Protein AF-R6XG27-F1 (afdb_monomer_lite)

Radius of gyration: 22.88 Å; chains: 1; bounding box: 94×42×41 Å

Sequence (202 aa):
MKTNLKKIFALSLISFALCGCNEGANAAILKVGFDKCIGTSSPTPQVGLAFTSKSKQSLNAAFDVYVGTRKGFSEDWENDLWGCNPGYGKFAINREIKTEAGETFKNDYMIIDDFPNEEKYLLTYETIEGTVDGVIPHYSGYIEDTFDFSSIDLAKGKIGYHIVFYDDINQKLFDENVYLYGIYWGGTMNFEKVNEEVVLSI

Foldseek 3Di:
DDDDPPPDPPDPPPDPPPVPPPPPDCQDKDKFFQDKDADDPDDAFQKEKIKIFGQKDFLFGKIKIFIAGEPCVVVCQVVCVPVLNPVDFFKWKWKFWFAAVRHTPDIDTGTDHPPPPCVQWPWDWDDDPPGPGITGIDTNDIDMDIDRNVVDPHQKTKIFMFIAGAHPPVGGGDPDCSDDHRGYGNDIWIWGDDPRMIGTHD

Secondary structure (DSSP, 8-state):
------SSSSSSSSSSS-------TT--EEEES-PPB-STTSPPPSEEEEEEEESEEESEEEEEEEEEE-TTHHHHHHTTTTS---SS-EEEEEEEEE-TT--EEEEEEEE-TTTT-TTTSBEEEEE-TT-SS-EEEEE-EEEEEEEEGGGSS-SEEEEEEEEEEEETTTTEE-SS----SSEE---EEEEEEETTEEEEE-

pLDDT: mean 82.66, std 18.36, range [32.56, 98.44]

Structure (mmCIF, N/CA/C/O backbone):
data_AF-R6XG27-F1
#
_entry.id   AF-R6XG27-F1
#
loop_
_atom_site.group_PDB
_atom_site.id
_atom_site.type_symbol
_atom_site.label_atom_id
_atom_site.label_alt_id
_atom_site.label_comp_id
_atom_site.label_asym_id
_atom_site.label_entity_id
_atom_site.label_seq_id
_atom_site.pdbx_PDB_ins_code
_atom_site.Cartn_x
_atom_site.Cartn_y
_atom_site.Cartn_z
_atom_site.occupancy
_atom_site.B_iso_or_equiv
_atom_site.auth_seq_id
_atom_site.auth_comp_id
_atom_site.auth_asym_id
_atom_site.auth_atom_id
_atom_site.pdbx_PDB_model_num
ATOM 1 N N . MET A 1 1 ? -70.218 23.605 -4.936 1.00 39.50 1 MET A N 1
ATOM 2 C CA . MET A 1 1 ? -69.354 22.443 -4.642 1.00 39.50 1 MET A CA 1
ATOM 3 C C . MET A 1 1 ? -68.097 22.935 -3.957 1.00 39.50 1 MET A C 1
ATOM 5 O O . MET A 1 1 ? -67.327 23.669 -4.557 1.00 39.50 1 MET A O 1
ATOM 9 N N . LYS A 1 2 ? -67.974 22.616 -2.667 1.00 38.16 2 LYS A N 1
ATOM 10 C CA . LYS A 1 2 ? -66.796 22.843 -1.831 1.00 38.16 2 LYS A CA 1
ATOM 11 C C . LYS A 1 2 ? -65.993 21.547 -1.850 1.00 38.16 2 LYS A C 1
ATOM 13 O O . LYS A 1 2 ? -66.537 20.520 -1.456 1.00 38.16 2 LYS A O 1
ATOM 18 N N . THR A 1 3 ? -64.731 21.597 -2.247 1.00 43.81 3 THR A N 1
ATOM 19 C CA . THR A 1 3 ? -63.787 20.499 -2.020 1.00 43.81 3 THR A CA 1
ATOM 20 C C . THR A 1 3 ? -62.526 21.058 -1.382 1.00 43.81 3 THR A C 1
ATOM 22 O O . THR A 1 3 ? -61.947 22.045 -1.824 1.00 43.81 3 THR A O 1
ATOM 25 N N . ASN A 1 4 ? -62.216 20.461 -0.238 1.00 40.84 4 ASN A N 1
ATOM 26 C CA . ASN A 1 4 ? -61.289 20.896 0.791 1.00 40.84 4 ASN A CA 1
ATOM 27 C C . ASN A 1 4 ? -59.848 21.062 0.289 1.00 40.84 4 ASN A C 1
ATOM 29 O O . ASN A 1 4 ? -59.137 20.080 0.114 1.00 40.84 4 ASN A O 1
ATOM 33 N N . LEU A 1 5 ? -59.385 22.310 0.190 1.00 40.09 5 LEU A N 1
ATOM 34 C CA . LEU A 1 5 ? -57.967 22.662 0.062 1.00 40.09 5 LEU A CA 1
ATOM 35 C C . LEU A 1 5 ? -57.331 22.877 1.453 1.00 40.09 5 LEU A C 1
ATOM 37 O O . LEU A 1 5 ? -56.691 23.887 1.731 1.00 40.09 5 LEU A O 1
ATOM 41 N N . LYS A 1 6 ? -57.585 21.950 2.380 1.00 44.62 6 LYS A N 1
ATOM 42 C CA . LYS A 1 6 ? -56.931 21.882 3.693 1.00 44.62 6 LYS A CA 1
ATOM 43 C C . LYS A 1 6 ? -56.583 20.420 3.943 1.00 44.62 6 LYS A C 1
ATOM 45 O O . LYS A 1 6 ? -57.494 19.598 3.929 1.00 44.62 6 LYS A O 1
ATOM 50 N N . LYS A 1 7 ? -55.299 20.160 4.223 1.00 43.81 7 LYS A N 1
ATOM 51 C CA . LYS A 1 7 ? -54.638 18.867 4.526 1.00 43.81 7 LYS A CA 1
ATOM 52 C C . LYS A 1 7 ? -53.759 18.258 3.421 1.00 43.81 7 LYS A C 1
ATOM 54 O O . LYS A 1 7 ? -53.830 17.061 3.211 1.00 43.81 7 LYS A O 1
ATOM 59 N N . ILE A 1 8 ? -52.870 19.033 2.797 1.00 42.12 8 ILE A N 1
ATOM 60 C CA . ILE A 1 8 ? -51.557 18.516 2.345 1.00 42.12 8 ILE A CA 1
ATOM 61 C C . ILE A 1 8 ? -50.529 19.646 2.521 1.00 42.12 8 ILE A C 1
ATOM 63 O O . ILE A 1 8 ? -50.050 20.238 1.568 1.00 42.12 8 ILE A O 1
ATOM 67 N N . PHE A 1 9 ? -50.291 20.052 3.767 1.00 41.62 9 PHE A N 1
ATOM 68 C CA . PHE A 1 9 ? -49.260 21.036 4.127 1.00 41.62 9 PHE A CA 1
ATOM 69 C C . PHE A 1 9 ? -48.781 20.722 5.547 1.00 41.62 9 PHE A C 1
ATOM 71 O O . PHE A 1 9 ? -48.987 21.493 6.473 1.00 41.62 9 PHE A O 1
ATOM 78 N N . ALA A 1 10 ? -48.275 19.504 5.747 1.00 46.16 10 ALA A N 1
ATOM 79 C CA . ALA A 1 10 ? -47.616 19.079 6.983 1.00 46.16 10 ALA A CA 1
ATOM 80 C C . ALA A 1 10 ? -47.037 17.671 6.790 1.00 46.16 10 ALA A C 1
ATOM 82 O O . ALA A 1 10 ? -47.607 16.729 7.322 1.00 46.16 10 ALA A O 1
ATOM 83 N N . LEU A 1 11 ? -45.982 17.504 5.977 1.00 39.16 11 LEU A N 1
ATOM 84 C CA . LEU A 1 11 ? -45.112 16.306 6.036 1.00 39.16 11 LEU A CA 1
ATOM 85 C C . LEU A 1 11 ? -43.818 16.388 5.199 1.00 39.16 11 LEU A C 1
ATOM 87 O O . LEU A 1 11 ? -43.203 15.365 4.935 1.00 39.16 11 LEU A O 1
ATOM 91 N N . SER A 1 12 ? -43.352 17.578 4.811 1.00 41.59 12 SER A N 1
ATOM 92 C CA . SER A 1 12 ? -42.087 17.732 4.065 1.00 41.59 12 SER A CA 1
ATOM 93 C C . SER A 1 12 ? -41.038 18.578 4.796 1.00 41.59 12 SER A C 1
ATOM 95 O O . SER A 1 12 ? -40.190 19.193 4.160 1.00 41.59 12 SER A O 1
ATOM 97 N N . LEU A 1 13 ? -41.093 18.633 6.131 1.00 44.28 13 LEU A N 1
ATOM 98 C CA . LEU A 1 13 ? -40.195 19.463 6.952 1.00 44.28 13 LEU A CA 1
ATOM 99 C C . LEU A 1 13 ? -39.277 18.666 7.892 1.00 44.28 13 LEU A C 1
ATOM 101 O O . LEU A 1 13 ? -38.643 19.250 8.762 1.00 44.28 13 LEU A O 1
ATOM 105 N N . ILE A 1 14 ? -39.156 17.348 7.710 1.00 48.44 14 ILE A N 1
ATOM 106 C CA . ILE A 1 14 ? -38.240 16.512 8.503 1.00 48.44 14 ILE A CA 1
ATOM 107 C C . ILE A 1 14 ? -37.556 15.497 7.584 1.00 48.44 14 ILE A C 1
ATOM 109 O O . ILE A 1 14 ? -37.911 14.325 7.567 1.00 48.44 14 ILE A O 1
ATOM 113 N N . SER A 1 15 ? -36.605 15.942 6.763 1.00 46.69 15 SER A N 1
ATOM 114 C CA . SER A 1 15 ? -35.602 15.044 6.147 1.00 46.69 15 SER A CA 1
ATOM 115 C C . SER A 1 15 ? -34.261 15.727 5.834 1.00 46.69 15 SER A C 1
ATOM 117 O O . SER A 1 15 ? -33.380 15.091 5.277 1.00 46.69 15 SER A O 1
ATOM 119 N N . PHE A 1 16 ? -34.053 16.987 6.240 1.00 41.81 16 PHE A N 1
ATOM 120 C CA . PHE A 1 16 ? -32.758 17.679 6.101 1.00 41.81 16 PHE A CA 1
ATOM 121 C C . PHE A 1 16 ? -31.945 17.741 7.403 1.00 41.81 16 PHE A C 1
ATOM 123 O O . PHE A 1 16 ? -31.016 18.530 7.525 1.00 41.81 16 PHE A O 1
ATOM 130 N N . ALA A 1 17 ? -32.262 16.886 8.374 1.00 43.41 17 ALA A N 1
ATOM 131 C CA . ALA A 1 17 ? -31.511 16.763 9.618 1.00 43.41 17 ALA A CA 1
ATOM 132 C C . ALA A 1 17 ? -30.944 15.345 9.751 1.00 43.41 17 ALA A C 1
ATOM 134 O O . ALA A 1 17 ? -31.381 14.598 10.614 1.00 43.41 17 ALA A O 1
ATOM 135 N N . LEU A 1 18 ? -30.037 14.966 8.842 1.00 38.47 18 LEU A N 1
ATOM 136 C CA . LEU A 1 18 ? -29.059 13.876 9.024 1.00 38.47 18 LEU A CA 1
ATOM 137 C C . LEU A 1 18 ? -27.938 13.905 7.959 1.00 38.47 18 LEU A C 1
ATOM 139 O O . LEU A 1 18 ? -27.314 12.896 7.675 1.00 38.47 18 LEU A O 1
ATOM 143 N N . CYS A 1 19 ? -27.600 15.082 7.426 1.00 40.81 19 CYS A N 1
ATOM 144 C CA . CYS A 1 19 ? -26.196 15.382 7.126 1.00 40.81 19 CYS A CA 1
ATOM 145 C C . CYS A 1 19 ? -25.651 16.126 8.341 1.00 40.81 19 CYS A C 1
ATOM 147 O O . CYS A 1 19 ? -25.301 17.302 8.281 1.00 40.81 19 CYS A O 1
ATOM 149 N N . GLY A 1 20 ? -25.678 15.450 9.491 1.00 32.56 20 GLY A N 1
ATOM 150 C CA . GLY A 1 20 ? -24.812 15.832 10.585 1.00 32.56 20 GLY A CA 1
ATOM 151 C C . GLY A 1 20 ? -23.398 15.579 10.097 1.00 32.56 20 GLY A C 1
ATOM 152 O O . GLY A 1 20 ? -22.891 14.471 10.234 1.00 32.56 20 GLY A O 1
ATOM 153 N N . CYS A 1 21 ? -22.786 16.598 9.493 1.00 45.22 21 CYS A N 1
ATOM 154 C CA . CYS A 1 21 ? -21.353 16.783 9.577 1.00 45.22 21 CYS A CA 1
ATOM 155 C C . CYS A 1 21 ? -21.031 16.804 11.072 1.00 45.22 21 CYS A C 1
ATOM 157 O O . CYS A 1 21 ? -21.004 17.859 11.700 1.00 45.22 21 CYS A O 1
ATOM 159 N N . ASN A 1 22 ? -20.819 15.628 11.660 1.00 39.66 22 ASN A N 1
ATOM 160 C CA . ASN A 1 22 ? -19.857 15.543 12.731 1.00 39.66 22 ASN A CA 1
ATOM 161 C C . ASN A 1 22 ? -18.546 15.935 12.058 1.00 39.66 22 ASN A C 1
ATOM 163 O O . ASN A 1 22 ? -17.859 15.111 11.457 1.00 39.66 22 ASN A O 1
ATOM 167 N N . GLU A 1 23 ? -18.230 17.226 12.125 1.00 44.34 23 GLU A N 1
ATOM 168 C CA . GLU A 1 23 ? -16.856 17.684 12.238 1.00 44.34 23 GLU A CA 1
ATOM 169 C C . GLU A 1 23 ? -16.287 16.983 13.478 1.00 44.34 23 GLU A C 1
ATOM 171 O O . GLU A 1 23 ? -16.247 17.515 14.585 1.00 44.34 23 GLU A O 1
ATOM 176 N N . GLY A 1 24 ? -15.964 15.699 13.311 1.00 44.47 24 GLY A N 1
ATOM 177 C CA . GLY A 1 24 ? -15.275 14.906 14.299 1.00 44.47 24 GLY A CA 1
ATOM 178 C C . GLY A 1 24 ? -13.937 15.584 14.492 1.00 44.47 24 GLY A C 1
ATOM 179 O O . GLY A 1 24 ? -13.137 15.615 13.559 1.00 44.47 24 GLY A O 1
ATOM 180 N N . ALA A 1 25 ? -13.776 16.197 15.665 1.00 52.59 25 ALA A N 1
ATOM 181 C CA . ALA A 1 25 ? -12.537 16.692 16.247 1.00 52.59 25 ALA A CA 1
ATOM 182 C C . ALA A 1 25 ? -11.305 16.377 15.386 1.00 52.59 25 ALA A C 1
ATOM 184 O O . ALA A 1 25 ? -10.838 15.248 15.453 1.00 52.59 25 ALA A O 1
ATOM 185 N N . ASN A 1 26 ? -10.849 17.345 14.571 1.00 62.56 26 ASN A N 1
ATOM 186 C CA . ASN A 1 26 ? -9.649 17.320 13.715 1.00 62.56 26 ASN A CA 1
ATOM 187 C C . ASN A 1 26 ? -8.847 16.006 13.784 1.00 62.56 26 ASN A C 1
ATOM 189 O O . ASN A 1 26 ? -7.797 15.952 14.428 1.00 62.56 26 ASN A O 1
ATOM 193 N N . ALA A 1 27 ? -9.358 14.934 13.167 1.00 76.00 27 ALA A N 1
ATOM 194 C CA . ALA A 1 27 ? -8.647 13.664 13.154 1.00 76.00 27 ALA A CA 1
ATOM 195 C C . ALA A 1 27 ? -7.360 13.871 12.351 1.00 76.00 27 ALA A C 1
ATOM 197 O O . ALA A 1 27 ? -7.402 14.349 11.215 1.00 76.00 27 ALA A O 1
ATOM 198 N N . ALA A 1 28 ? -6.215 13.566 12.959 1.00 93.25 28 ALA A N 1
ATOM 199 C CA . ALA A 1 28 ? -4.925 13.775 12.322 1.00 93.25 28 ALA A CA 1
ATOM 200 C C . ALA A 1 28 ? -4.810 12.873 11.088 1.00 93.25 28 ALA A C 1
ATOM 202 O O . ALA A 1 28 ? -5.243 11.722 11.116 1.00 93.25 28 ALA A O 1
ATOM 203 N N . ILE A 1 29 ? -4.218 13.380 10.007 1.00 96.00 29 ILE A N 1
ATOM 204 C CA . ILE A 1 29 ? -3.895 12.547 8.847 1.00 96.00 29 ILE A CA 1
ATOM 205 C C . ILE A 1 29 ? -2.595 11.809 9.140 1.00 96.00 29 ILE A C 1
ATOM 207 O O . ILE A 1 29 ? -1.535 12.421 9.277 1.00 96.00 29 ILE A O 1
ATOM 211 N N . LEU A 1 30 ? -2.699 10.491 9.237 1.00 96.19 30 LEU A N 1
ATOM 212 C CA . LEU A 1 30 ? -1.575 9.577 9.344 1.00 96.19 30 LEU A CA 1
ATOM 213 C C . LEU A 1 30 ? -1.030 9.292 7.946 1.00 96.19 30 LEU A C 1
ATOM 215 O O . LEU A 1 30 ? -1.803 9.180 6.996 1.00 96.19 30 LEU A O 1
ATOM 219 N N . LYS A 1 31 ? 0.293 9.175 7.824 1.00 94.81 31 LYS A N 1
ATOM 220 C CA . LYS A 1 31 ? 0.996 8.955 6.555 1.00 94.81 31 LYS A CA 1
ATOM 221 C C . LYS A 1 31 ? 1.999 7.822 6.714 1.00 94.81 31 LYS A C 1
ATOM 223 O O . LYS A 1 31 ? 2.831 7.896 7.610 1.00 94.81 31 LYS A O 1
ATOM 228 N N . VAL A 1 32 ? 1.952 6.825 5.839 1.00 92.75 32 VAL A N 1
ATOM 229 C CA . VAL A 1 32 ? 2.903 5.703 5.822 1.00 92.75 32 VAL A CA 1
ATOM 230 C C . VAL A 1 32 ? 3.496 5.580 4.422 1.00 92.75 32 VAL A C 1
ATOM 232 O O . VAL A 1 32 ? 2.780 5.757 3.438 1.00 92.75 32 VAL A O 1
ATOM 235 N N . GLY A 1 33 ? 4.804 5.332 4.323 1.00 88.25 33 GLY A N 1
ATOM 236 C CA . GLY A 1 33 ? 5.497 5.139 3.042 1.00 88.25 33 GLY A CA 1
ATOM 237 C C . GLY A 1 33 ? 5.883 6.431 2.304 1.00 88.25 33 GLY A C 1
ATOM 238 O O . GLY A 1 33 ? 6.361 6.381 1.170 1.00 88.25 33 GLY A O 1
ATOM 239 N N . PHE A 1 34 ? 5.714 7.589 2.951 1.00 87.00 34 PHE A N 1
ATOM 240 C CA . PHE A 1 34 ? 6.183 8.904 2.477 1.00 87.00 34 PHE A CA 1
ATOM 241 C C . PHE A 1 34 ? 7.538 9.303 3.084 1.00 87.00 34 PHE A C 1
ATOM 243 O O . PHE A 1 34 ? 7.915 10.477 3.076 1.00 87.00 34 PHE A O 1
ATOM 250 N N . ASP A 1 35 ? 8.241 8.344 3.683 1.00 80.25 35 ASP A N 1
ATOM 251 C CA . ASP A 1 35 ? 9.447 8.606 4.453 1.00 80.25 35 ASP A CA 1
ATOM 252 C C . ASP A 1 35 ? 10.633 8.987 3.563 1.00 80.25 35 ASP A C 1
ATOM 254 O O . ASP A 1 35 ? 10.758 8.578 2.408 1.00 80.25 35 ASP A O 1
ATOM 258 N N . LYS A 1 36 ? 11.542 9.773 4.142 1.00 77.69 36 LYS A N 1
ATOM 259 C CA . LYS A 1 36 ? 12.823 10.116 3.523 1.00 77.69 36 LYS A CA 1
ATOM 260 C C . LYS A 1 36 ? 13.661 8.849 3.366 1.00 77.69 36 LYS A C 1
ATOM 262 O O . LYS A 1 36 ? 13.958 8.187 4.359 1.00 77.69 36 LYS A O 1
ATOM 267 N N . CYS A 1 37 ? 14.110 8.553 2.152 1.00 77.00 37 CYS A N 1
ATOM 268 C CA . CYS A 1 37 ? 15.125 7.530 1.924 1.00 77.00 37 CYS A CA 1
ATOM 269 C C . CYS A 1 37 ? 16.502 8.184 2.071 1.00 77.00 37 CYS A C 1
ATOM 271 O O . CYS A 1 37 ? 16.791 9.142 1.359 1.00 77.00 37 CYS A O 1
ATOM 273 N N . ILE A 1 38 ? 17.330 7.709 3.006 1.00 70.19 38 ILE A N 1
ATOM 274 C CA . ILE A 1 38 ? 18.679 8.237 3.263 1.00 70.19 38 ILE A CA 1
ATOM 275 C C . ILE A 1 38 ? 19.667 7.068 3.282 1.00 70.19 38 ILE A C 1
ATOM 277 O O . ILE A 1 38 ? 19.437 6.092 3.998 1.00 70.19 38 ILE A O 1
ATOM 281 N N . GLY A 1 39 ? 20.789 7.201 2.575 1.00 58.56 39 GLY A N 1
ATOM 282 C CA . GLY A 1 39 ? 21.940 6.311 2.698 1.00 58.56 39 GLY A CA 1
ATOM 283 C C . GLY A 1 39 ? 22.237 5.450 1.470 1.00 58.56 39 GLY A C 1
ATOM 284 O O . GLY A 1 39 ? 21.360 5.076 0.696 1.00 58.56 39 GLY A O 1
ATOM 285 N N . THR A 1 40 ? 23.513 5.070 1.360 1.00 53.09 40 THR A N 1
ATOM 286 C CA . THR A 1 40 ? 24.111 4.399 0.194 1.00 53.09 40 THR A CA 1
ATOM 287 C C . THR A 1 40 ? 23.748 2.918 0.077 1.00 53.09 40 THR A C 1
ATOM 289 O O . THR A 1 40 ? 24.083 2.272 -0.915 1.00 53.09 40 THR A O 1
ATOM 292 N N . SER A 1 41 ? 23.101 2.358 1.102 1.00 51.69 41 SER A N 1
ATOM 293 C CA . SER A 1 41 ? 22.809 0.928 1.244 1.00 51.69 41 SER A CA 1
ATOM 294 C C . SER A 1 41 ? 21.353 0.549 0.971 1.00 51.69 41 SER A C 1
ATOM 296 O O . SER A 1 41 ? 21.067 -0.640 0.853 1.00 51.69 41 SER A O 1
ATOM 298 N N . SER A 1 42 ? 20.439 1.520 0.865 1.00 51.78 42 SER A N 1
ATOM 299 C CA . SER A 1 42 ? 19.037 1.262 0.520 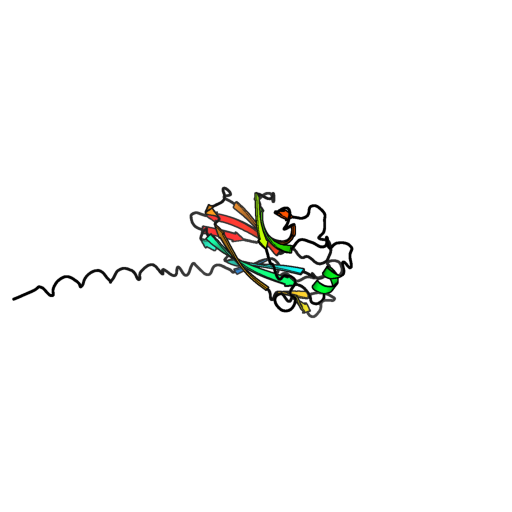1.00 51.78 42 SER A CA 1
ATOM 300 C C . SER A 1 42 ? 18.786 1.747 -0.907 1.00 51.78 42 SER A C 1
ATOM 302 O O . SER A 1 42 ? 18.838 2.956 -1.135 1.00 51.78 42 SER A O 1
ATOM 304 N N . PRO A 1 43 ? 18.558 0.852 -1.887 1.00 62.28 43 PRO A N 1
ATOM 305 C CA . PRO A 1 43 ? 18.305 1.281 -3.255 1.00 62.28 43 PRO A CA 1
ATOM 306 C C . PRO A 1 43 ? 17.074 2.186 -3.282 1.00 62.28 43 PRO A C 1
ATOM 308 O O . PRO A 1 43 ? 16.048 1.872 -2.674 1.00 62.28 43 PRO A O 1
ATOM 311 N N . THR A 1 44 ? 17.175 3.314 -3.987 1.00 71.31 44 THR A N 1
ATOM 312 C CA . THR A 1 44 ? 16.011 4.155 -4.267 1.00 71.31 44 THR A CA 1
ATOM 313 C C . THR A 1 44 ? 14.938 3.283 -4.921 1.00 71.31 44 THR A C 1
ATOM 315 O O . THR A 1 44 ? 15.270 2.554 -5.864 1.00 71.31 44 THR A O 1
ATOM 318 N N . PRO A 1 45 ? 13.680 3.333 -4.455 1.00 74.12 45 PRO A N 1
ATOM 319 C CA . PRO A 1 45 ? 12.625 2.538 -5.060 1.00 74.12 45 PRO A CA 1
ATOM 320 C C . PRO A 1 45 ? 12.528 2.794 -6.574 1.00 74.12 45 PRO A C 1
ATOM 322 O O . PRO A 1 45 ? 12.813 3.879 -7.074 1.00 74.12 45 PRO A O 1
ATOM 325 N N . GLN A 1 46 ? 12.162 1.774 -7.332 1.00 86.31 46 GLN A N 1
ATOM 326 C CA . GLN A 1 46 ? 11.706 1.920 -8.712 1.00 86.31 46 GLN A CA 1
ATOM 327 C C . GLN A 1 46 ? 10.191 1.819 -8.793 1.00 86.31 46 GLN A C 1
ATOM 329 O O . GLN A 1 46 ? 9.581 2.428 -9.657 1.00 86.31 46 GLN A O 1
ATOM 334 N N . VAL A 1 47 ? 9.575 1.094 -7.871 1.00 88.69 47 VAL A N 1
ATOM 335 C CA . VAL A 1 47 ? 8.133 0.999 -7.720 1.00 88.69 47 VAL A CA 1
ATOM 336 C C . VAL A 1 47 ? 7.836 1.145 -6.240 1.00 88.69 47 VAL A C 1
ATOM 338 O O . VAL A 1 47 ? 8.538 0.589 -5.401 1.00 88.69 47 VAL A O 1
ATOM 341 N N . GLY A 1 48 ? 6.822 1.913 -5.882 1.00 88.94 48 GLY A N 1
ATOM 342 C CA . GLY A 1 48 ? 6.516 2.143 -4.481 1.00 88.94 48 GLY A CA 1
ATOM 343 C C . GLY A 1 48 ? 5.048 2.398 -4.250 1.00 88.94 48 GLY A C 1
ATOM 344 O O . GLY A 1 48 ? 4.287 2.703 -5.170 1.00 88.94 48 GLY A O 1
ATOM 345 N N . LEU A 1 49 ? 4.682 2.274 -2.985 1.00 92.12 49 LEU A N 1
ATOM 346 C CA . LEU A 1 49 ? 3.357 2.566 -2.491 1.00 92.12 49 LEU A CA 1
ATOM 347 C C . LEU A 1 49 ? 3.489 3.378 -1.205 1.00 92.12 49 LEU A C 1
ATOM 349 O O . LEU A 1 49 ? 4.416 3.175 -0.425 1.00 92.12 49 LEU A O 1
ATOM 353 N N . ALA A 1 50 ? 2.550 4.280 -0.988 1.00 94.06 50 ALA A N 1
ATOM 354 C CA . ALA A 1 50 ? 2.360 4.996 0.258 1.00 94.06 50 ALA A CA 1
ATOM 355 C C . ALA A 1 50 ? 0.860 5.129 0.513 1.00 94.06 50 ALA A C 1
ATOM 357 O O . ALA A 1 50 ? 0.061 4.984 -0.408 1.00 94.06 50 ALA A O 1
ATOM 358 N N . PHE A 1 51 ? 0.438 5.397 1.741 1.00 96.44 51 PHE A N 1
ATOM 359 C CA . PHE A 1 51 ? -0.979 5.630 1.999 1.00 96.44 51 PHE A CA 1
ATOM 360 C C . PHE A 1 51 ? -1.216 6.563 3.174 1.00 96.44 51 PHE A C 1
ATOM 362 O O . PHE A 1 51 ? -0.366 6.738 4.055 1.00 96.44 51 PHE A O 1
ATOM 369 N N . THR A 1 52 ? -2.391 7.185 3.173 1.00 97.19 52 THR A N 1
ATOM 370 C CA . THR A 1 52 ? -2.842 8.044 4.261 1.00 97.19 52 THR A CA 1
ATOM 371 C C . THR A 1 52 ? -4.225 7.664 4.738 1.00 97.19 52 THR A C 1
ATOM 373 O O . THR A 1 52 ? -5.009 7.043 4.023 1.00 97.19 52 THR A O 1
ATOM 376 N N . SER A 1 53 ? -4.515 8.019 5.982 1.00 97.62 53 SER A N 1
ATOM 377 C CA . SER A 1 53 ? -5.813 7.773 6.589 1.00 97.62 53 SER A CA 1
ATOM 378 C C . SER A 1 53 ? -6.020 8.718 7.767 1.00 97.62 53 SER A C 1
ATOM 380 O O . SER A 1 53 ? -5.055 9.180 8.381 1.00 97.62 53 SER A O 1
ATOM 382 N N . LYS A 1 54 ? -7.271 9.023 8.113 1.00 97.81 54 LYS A N 1
ATOM 383 C CA . LYS A 1 54 ? -7.564 9.768 9.345 1.00 97.81 54 LYS A CA 1
ATOM 384 C C . LYS A 1 54 ? -7.318 8.859 10.544 1.00 97.81 54 LYS A C 1
ATOM 386 O O . LYS A 1 54 ? -7.768 7.718 10.550 1.00 97.81 54 LYS A O 1
ATOM 391 N N . SER A 1 55 ? -6.700 9.391 11.594 1.00 97.06 55 SER A N 1
ATOM 392 C CA . SER A 1 55 ? -6.383 8.671 12.835 1.00 97.06 55 SER A CA 1
ATOM 393 C C . SER A 1 55 ? -7.611 8.137 13.578 1.00 97.06 55 SER A C 1
ATOM 395 O O . SER A 1 55 ? -7.479 7.333 14.495 1.00 97.06 55 SER A O 1
ATOM 397 N N . LYS A 1 56 ? -8.808 8.618 13.234 1.00 97.06 56 LYS A N 1
ATOM 398 C CA . LYS A 1 56 ? -10.076 8.182 13.810 1.00 97.06 56 LYS A CA 1
ATOM 399 C C . LYS A 1 56 ? -11.194 8.302 12.778 1.00 97.06 56 LYS A C 1
ATOM 401 O O . LYS A 1 56 ? -11.344 9.366 12.174 1.00 97.06 56 LYS A O 1
ATOM 406 N N . GLN A 1 57 ? -11.947 7.224 12.569 1.00 96.75 57 GLN A N 1
ATOM 407 C CA . GLN A 1 57 ? -13.006 7.119 11.555 1.00 96.75 57 GLN A CA 1
ATOM 408 C C . GLN A 1 57 ? -14.123 6.180 12.019 1.00 96.75 57 GLN A C 1
ATOM 410 O O . GLN A 1 57 ? -13.958 5.466 13.004 1.00 96.75 57 GLN A O 1
ATOM 415 N N . SER A 1 58 ? -15.241 6.139 11.291 1.00 97.31 58 SER A N 1
ATOM 416 C CA . SER A 1 58 ? -16.213 5.043 11.402 1.00 97.31 58 SER A CA 1
ATOM 417 C C . SER A 1 58 ? -15.567 3.688 11.094 1.00 97.31 58 SER A C 1
ATOM 419 O O . SER A 1 58 ? -14.555 3.634 10.398 1.00 97.31 58 SER A O 1
ATOM 421 N N . LEU A 1 59 ? -16.183 2.589 11.545 1.00 97.56 59 LEU A N 1
ATOM 422 C CA . LEU A 1 59 ? -15.713 1.229 11.228 1.00 97.56 59 LEU A CA 1
ATOM 423 C C . LEU A 1 59 ? -15.573 0.954 9.724 1.00 97.56 59 LEU A C 1
ATOM 425 O O . LEU A 1 59 ? -14.704 0.179 9.350 1.00 97.56 59 LEU A O 1
ATOM 429 N N . ASN A 1 60 ? -16.375 1.590 8.867 1.00 97.81 60 ASN A N 1
ATOM 430 C CA . ASN A 1 60 ? -16.068 1.666 7.441 1.00 97.81 60 ASN A CA 1
ATOM 431 C C . ASN A 1 60 ? -15.103 2.835 7.215 1.00 97.81 60 ASN A C 1
ATOM 433 O O . ASN A 1 60 ? -15.537 3.989 7.160 1.00 97.81 60 ASN A O 1
ATOM 437 N N . ALA A 1 61 ? -13.805 2.543 7.192 1.00 97.69 61 ALA A N 1
ATOM 438 C CA . ALA A 1 61 ? -12.748 3.545 7.141 1.00 97.69 61 ALA A CA 1
ATOM 439 C C . ALA A 1 61 ? -12.194 3.691 5.724 1.00 97.69 61 ALA A C 1
ATOM 441 O O . ALA A 1 61 ? -12.067 2.703 5.000 1.00 97.69 61 ALA A O 1
ATOM 442 N N . ALA A 1 62 ? -11.833 4.919 5.359 1.00 97.94 62 ALA A N 1
ATOM 443 C CA . ALA A 1 62 ? -11.238 5.235 4.069 1.00 97.94 62 ALA A CA 1
ATOM 444 C C . ALA A 1 62 ? -9.708 5.333 4.159 1.00 97.94 62 ALA A C 1
ATOM 446 O O . ALA A 1 62 ? -9.141 5.778 5.170 1.00 97.94 62 ALA A O 1
ATOM 447 N N . PHE A 1 63 ? -9.055 4.934 3.073 1.00 97.94 63 PHE A N 1
ATOM 448 C CA . PHE A 1 63 ? -7.614 4.972 2.880 1.00 97.94 63 PHE A CA 1
ATOM 449 C C . PHE A 1 63 ? -7.305 5.558 1.507 1.00 97.94 63 PHE A C 1
ATOM 451 O O . PHE A 1 63 ? -7.771 5.070 0.482 1.00 97.94 63 PHE A O 1
ATOM 458 N N . ASP A 1 64 ? -6.479 6.592 1.508 1.00 97.81 64 ASP A N 1
ATOM 459 C CA . ASP A 1 64 ? -5.932 7.190 0.300 1.00 97.81 64 ASP A CA 1
ATOM 460 C C . ASP A 1 64 ? -4.637 6.457 -0.033 1.00 97.81 64 ASP A C 1
ATOM 462 O O . ASP A 1 64 ? -3.636 6.628 0.669 1.00 97.81 64 ASP A O 1
ATOM 466 N N . VAL A 1 65 ? -4.659 5.611 -1.059 1.00 96.62 65 VAL A N 1
ATOM 467 C CA . VAL A 1 65 ? -3.530 4.765 -1.447 1.00 96.62 65 VAL A CA 1
ATOM 468 C C . VAL A 1 65 ? -2.843 5.362 -2.666 1.00 96.62 65 VAL A C 1
ATOM 470 O O . VAL A 1 65 ? -3.453 5.592 -3.707 1.00 96.62 65 VAL A O 1
ATOM 473 N N . TYR A 1 66 ? -1.546 5.601 -2.544 1.00 95.50 66 TYR A N 1
ATOM 474 C CA . TYR A 1 66 ? -0.713 6.214 -3.563 1.00 95.50 66 TYR A CA 1
ATOM 475 C C . TYR A 1 66 ? 0.280 5.200 -4.089 1.00 95.50 66 TYR A C 1
ATOM 477 O O . TYR A 1 66 ? 0.941 4.517 -3.316 1.00 95.50 66 TYR A O 1
ATOM 485 N N . VAL A 1 67 ? 0.419 5.118 -5.403 1.00 94.25 67 VAL A N 1
ATOM 486 C CA . VAL A 1 67 ? 1.291 4.140 -6.053 1.00 94.25 67 VAL A CA 1
ATOM 487 C C . VAL A 1 67 ? 2.099 4.828 -7.135 1.00 94.25 67 VAL A C 1
ATOM 489 O O . VAL A 1 67 ? 1.638 5.784 -7.762 1.00 94.25 67 VAL A O 1
ATOM 492 N N . GLY A 1 68 ? 3.324 4.367 -7.355 1.00 93.88 68 GLY A N 1
ATOM 493 C CA . GLY A 1 68 ? 4.148 4.938 -8.399 1.00 93.88 68 GLY A CA 1
ATOM 494 C C . GLY A 1 68 ? 5.210 4.000 -8.936 1.00 93.88 68 GLY A C 1
ATOM 495 O O . GLY A 1 68 ? 5.642 3.067 -8.264 1.00 93.88 68 GLY A O 1
ATOM 496 N N . THR A 1 69 ? 5.633 4.291 -10.158 1.00 93.12 69 THR A N 1
ATOM 497 C CA . THR A 1 69 ? 6.710 3.641 -10.889 1.00 93.12 69 THR A CA 1
ATOM 498 C C . THR A 1 69 ? 7.658 4.696 -11.458 1.00 93.12 69 THR A C 1
ATOM 500 O O . THR A 1 69 ? 7.250 5.756 -11.941 1.00 93.12 69 THR A O 1
ATOM 503 N N . ARG A 1 70 ? 8.956 4.450 -11.325 1.00 92.06 70 ARG A N 1
ATOM 504 C CA . ARG A 1 70 ? 10.021 5.324 -11.792 1.00 92.06 70 ARG A CA 1
ATOM 505 C C . ARG A 1 70 ? 10.130 5.173 -13.300 1.00 92.06 70 ARG A C 1
ATOM 507 O O . ARG A 1 70 ? 10.093 4.065 -13.821 1.00 92.06 70 ARG A O 1
ATOM 514 N N . LYS A 1 71 ? 10.361 6.294 -13.979 1.00 92.56 71 LYS A N 1
ATOM 515 C CA . LYS A 1 71 ? 10.593 6.299 -15.422 1.00 92.56 71 LYS A CA 1
ATOM 516 C C . LYS A 1 71 ? 11.686 5.298 -15.835 1.00 92.56 71 LYS A C 1
ATOM 518 O O . LYS A 1 71 ? 12.787 5.366 -15.282 1.00 92.56 71 LYS A O 1
ATOM 523 N N . GLY A 1 72 ? 11.387 4.445 -16.814 1.00 89.69 72 GLY A N 1
ATOM 524 C CA . GLY A 1 72 ? 12.247 3.370 -17.321 1.00 89.69 72 GLY A CA 1
ATOM 525 C C . GLY A 1 72 ? 11.979 1.991 -16.708 1.00 89.69 72 GLY A C 1
ATOM 526 O O . GLY A 1 72 ? 12.439 0.995 -17.254 1.00 89.69 72 GLY A O 1
ATOM 527 N N . PHE A 1 73 ? 11.213 1.897 -15.615 1.00 90.19 73 PHE A N 1
ATOM 528 C CA . PHE A 1 73 ? 10.898 0.612 -14.987 1.00 90.19 73 PHE A CA 1
ATOM 529 C C . PHE A 1 73 ? 10.099 -0.317 -15.909 1.00 90.19 73 PHE A C 1
ATOM 531 O O . PHE A 1 73 ? 10.350 -1.515 -15.918 1.00 90.19 73 PHE A O 1
ATOM 538 N N . SER A 1 74 ? 9.137 0.211 -16.668 1.00 89.50 74 SER A N 1
ATOM 539 C CA . SER A 1 74 ? 8.325 -0.585 -17.599 1.00 89.50 74 SER A CA 1
ATOM 540 C C . SER A 1 74 ? 9.192 -1.276 -18.654 1.00 89.50 74 SER A C 1
ATOM 542 O O . SER A 1 74 ? 9.061 -2.479 -18.861 1.00 89.50 74 SER A O 1
ATOM 544 N N . GLU A 1 75 ? 10.142 -0.545 -19.238 1.00 89.56 75 GLU A N 1
ATOM 545 C CA . GLU A 1 75 ? 11.116 -1.070 -20.197 1.00 89.56 75 GLU A CA 1
ATOM 546 C C . GLU A 1 75 ? 12.062 -2.091 -19.545 1.00 89.56 75 GLU A C 1
ATOM 548 O O . GLU A 1 75 ? 12.282 -3.168 -20.101 1.00 89.56 75 GLU A O 1
ATOM 553 N N . ASP A 1 76 ? 12.592 -1.789 -18.354 1.00 87.50 76 ASP A N 1
ATOM 554 C CA . ASP A 1 76 ? 13.460 -2.702 -17.598 1.00 87.50 76 ASP A CA 1
ATOM 555 C C . ASP A 1 76 ? 12.736 -4.020 -17.254 1.00 87.50 76 ASP A C 1
ATOM 557 O O . ASP A 1 76 ? 13.326 -5.104 -17.311 1.00 87.50 76 ASP A O 1
ATOM 561 N N . TRP A 1 77 ? 11.449 -3.924 -16.905 1.00 86.75 77 TRP A N 1
ATOM 562 C CA . TRP A 1 77 ? 10.586 -5.049 -16.560 1.00 86.75 77 TRP A CA 1
ATOM 563 C C . TRP A 1 77 ? 10.239 -5.899 -17.784 1.00 86.75 77 TRP A C 1
ATOM 565 O O . TRP A 1 77 ? 10.391 -7.119 -17.744 1.00 86.75 77 TRP A O 1
ATOM 575 N N . GLU A 1 78 ? 9.808 -5.283 -18.888 1.00 87.75 78 GLU A N 1
ATOM 576 C CA . GLU A 1 78 ? 9.461 -5.983 -20.134 1.00 87.75 78 GLU A CA 1
ATOM 577 C C . GLU A 1 78 ? 10.655 -6.718 -20.751 1.00 87.75 78 GLU A C 1
ATOM 579 O O . GLU A 1 78 ? 10.497 -7.825 -21.266 1.00 87.75 78 GLU A O 1
ATOM 584 N N . ASN A 1 79 ? 11.854 -6.138 -20.661 1.00 86.94 79 ASN A N 1
ATOM 585 C CA . ASN A 1 79 ? 13.083 -6.754 -21.164 1.00 86.94 79 ASN A CA 1
ATOM 586 C C . ASN A 1 79 ? 13.687 -7.797 -20.213 1.00 86.94 79 ASN A C 1
ATOM 588 O O . ASN A 1 79 ? 14.753 -8.336 -20.513 1.00 86.94 79 ASN A O 1
ATOM 592 N N . ASP A 1 80 ? 13.033 -8.062 -19.079 1.00 81.69 80 ASP A N 1
ATOM 593 C CA . ASP A 1 80 ? 13.480 -9.007 -18.060 1.00 81.69 80 ASP A CA 1
ATOM 594 C C . ASP A 1 80 ? 14.958 -8.814 -17.674 1.00 81.69 80 ASP A C 1
ATOM 596 O O . ASP A 1 80 ? 15.737 -9.765 -17.577 1.00 81.69 80 ASP A O 1
ATOM 600 N N . LEU A 1 81 ? 15.374 -7.557 -17.462 1.00 73.31 81 LEU A N 1
ATOM 601 C CA . LEU A 1 81 ? 16.790 -7.221 -17.244 1.00 73.31 81 LEU A CA 1
ATOM 602 C C . LEU A 1 81 ? 17.440 -7.988 -16.079 1.00 73.31 81 LEU A C 1
ATOM 604 O O . LEU A 1 81 ? 18.665 -8.111 -16.032 1.00 73.31 81 LEU A O 1
ATOM 608 N N . TRP A 1 82 ? 16.632 -8.507 -15.152 1.00 73.19 82 TRP A N 1
ATOM 609 C CA . TRP A 1 82 ? 17.078 -9.205 -13.949 1.00 73.19 82 TRP A CA 1
ATOM 610 C C . TRP A 1 82 ? 16.628 -10.669 -13.859 1.00 73.19 82 TRP A C 1
ATOM 612 O O . TRP A 1 82 ? 16.826 -11.279 -12.809 1.00 73.19 82 TRP A O 1
ATOM 622 N N . GLY A 1 83 ? 16.043 -11.253 -14.913 1.00 78.88 83 GLY A N 1
ATOM 623 C CA . GLY A 1 83 ? 15.565 -12.645 -14.878 1.00 78.88 83 GLY A CA 1
ATOM 624 C C . GLY A 1 83 ? 14.435 -12.873 -13.870 1.00 78.88 83 GLY A C 1
ATOM 625 O O . GLY A 1 83 ? 14.341 -13.946 -13.275 1.00 78.88 83 GLY A O 1
ATOM 626 N N . CYS A 1 84 ? 13.664 -11.824 -13.591 1.00 77.94 84 CYS A N 1
ATOM 627 C CA . CYS A 1 84 ? 12.640 -11.784 -12.559 1.00 77.94 84 CYS A CA 1
ATOM 628 C C . CYS A 1 84 ? 11.236 -11.659 -13.149 1.00 77.94 84 CYS A C 1
ATOM 630 O O . CYS A 1 84 ? 10.292 -11.928 -12.431 1.00 77.94 84 CYS A O 1
ATOM 632 N N . ASN A 1 85 ? 11.047 -11.264 -14.407 1.00 84.81 85 ASN A N 1
ATOM 633 C CA . ASN A 1 85 ? 9.714 -11.156 -14.988 1.00 84.81 85 ASN A CA 1
ATOM 634 C C . ASN A 1 85 ? 9.230 -12.543 -15.463 1.00 84.81 85 ASN A C 1
ATOM 636 O O . ASN A 1 85 ? 9.789 -13.094 -16.410 1.00 84.81 85 ASN A O 1
ATOM 640 N N . PRO A 1 86 ? 8.162 -13.115 -14.875 1.00 82.69 86 PRO A N 1
ATOM 641 C CA . PRO A 1 86 ? 7.672 -14.441 -15.251 1.00 82.69 86 PRO A CA 1
ATOM 642 C C . PRO A 1 86 ? 6.959 -14.445 -16.616 1.00 82.69 86 PRO A C 1
ATOM 644 O O . PRO A 1 86 ? 6.592 -15.511 -17.111 1.00 82.69 86 PRO A O 1
ATOM 647 N N . GLY A 1 87 ? 6.741 -13.276 -17.231 1.00 86.88 87 GLY A N 1
ATOM 648 C CA . GLY A 1 87 ? 6.131 -13.120 -18.555 1.00 86.88 87 GLY A CA 1
ATOM 649 C C . GLY A 1 87 ? 4.599 -13.181 -18.571 1.00 86.88 87 GLY A C 1
ATOM 650 O O . GLY A 1 87 ? 3.994 -13.115 -19.639 1.00 86.88 87 GLY A O 1
ATOM 651 N N . TYR A 1 88 ? 3.962 -13.308 -17.406 1.00 87.88 88 TYR A N 1
ATOM 652 C CA . TYR A 1 88 ? 2.509 -13.277 -17.211 1.00 87.88 88 TYR A CA 1
ATOM 653 C C . TYR A 1 88 ? 2.182 -12.747 -15.813 1.00 87.88 88 TYR A C 1
ATOM 655 O O . TYR A 1 88 ? 3.082 -12.625 -14.992 1.00 87.88 88 TYR A O 1
ATOM 663 N N . GLY A 1 89 ? 0.913 -12.470 -15.517 1.00 88.69 89 GLY A N 1
ATOM 664 C CA . GLY A 1 89 ? 0.507 -11.846 -14.259 1.00 88.69 89 GLY A CA 1
ATOM 665 C C . GLY A 1 89 ? 0.391 -10.330 -14.372 1.00 88.69 89 GLY A C 1
ATOM 666 O O . GLY A 1 89 ? 0.607 -9.736 -15.431 1.00 88.69 89 GLY A O 1
ATOM 667 N N . LYS A 1 90 ? -0.006 -9.697 -13.269 1.00 89.69 90 LYS A N 1
ATOM 668 C CA . LYS A 1 90 ? -0.317 -8.265 -13.219 1.00 89.69 90 LYS A CA 1
ATOM 669 C C . LYS A 1 90 ? 0.159 -7.640 -11.928 1.00 89.69 90 LYS A C 1
ATOM 671 O O . LYS A 1 90 ? 0.190 -8.294 -10.892 1.00 89.69 90 LYS A O 1
ATOM 676 N N . PHE A 1 91 ? 0.439 -6.344 -11.953 1.00 90.00 91 PHE A N 1
ATOM 677 C CA . PHE A 1 91 ? 0.591 -5.602 -10.710 1.00 90.00 91 PHE A CA 1
ATOM 678 C C . PHE A 1 91 ? -0.768 -5.406 -10.025 1.00 90.00 91 PHE A C 1
ATOM 680 O O . PHE A 1 91 ? -1.806 -5.191 -10.654 1.00 90.00 91 PHE A O 1
ATOM 687 N N . ALA A 1 92 ? -0.749 -5.482 -8.706 1.00 91.44 92 ALA A N 1
ATOM 688 C CA . ALA A 1 92 ? -1.887 -5.305 -7.833 1.00 91.44 92 ALA A CA 1
ATOM 689 C C . ALA A 1 92 ? -1.437 -4.647 -6.528 1.00 91.44 92 ALA A C 1
ATOM 691 O O . ALA A 1 92 ? -0.260 -4.648 -6.169 1.00 91.44 92 ALA A O 1
ATOM 692 N N . ILE A 1 93 ? -2.392 -4.101 -5.790 1.00 92.62 93 ILE A N 1
ATOM 693 C CA . ILE A 1 93 ? -2.192 -3.673 -4.412 1.00 92.62 93 ILE A CA 1
ATOM 694 C C . ILE A 1 93 ? -2.789 -4.742 -3.513 1.00 92.62 93 ILE A C 1
ATOM 696 O O . ILE A 1 93 ? -3.980 -5.029 -3.589 1.00 92.62 93 ILE A O 1
ATOM 700 N N . ASN A 1 94 ? -1.967 -5.320 -2.649 1.00 92.69 94 ASN A N 1
ATOM 701 C CA . ASN A 1 94 ? -2.422 -6.163 -1.562 1.00 92.69 94 ASN A CA 1
ATOM 702 C C . ASN A 1 94 ? -2.725 -5.296 -0.338 1.00 92.69 94 ASN A C 1
ATOM 704 O O . ASN A 1 94 ? -1.803 -4.717 0.243 1.00 92.69 94 ASN A O 1
ATOM 708 N N . ARG A 1 95 ? -3.993 -5.243 0.066 1.00 95.19 95 ARG A N 1
ATOM 709 C CA . ARG A 1 95 ? -4.387 -4.808 1.403 1.00 95.19 95 ARG A CA 1
ATOM 710 C C . ARG A 1 95 ? -4.247 -5.990 2.350 1.00 95.19 95 ARG A C 1
ATOM 712 O O . ARG A 1 95 ? -4.983 -6.970 2.252 1.00 95.19 95 ARG A O 1
ATOM 719 N N . GLU A 1 96 ? -3.337 -5.866 3.301 1.00 95.19 96 GLU A N 1
ATOM 720 C CA . GLU A 1 96 ? -3.050 -6.901 4.283 1.00 95.19 96 GLU A CA 1
ATOM 721 C C . GLU A 1 96 ? -3.566 -6.491 5.665 1.00 95.19 96 GLU A C 1
ATOM 723 O O . GLU A 1 96 ? -3.238 -5.421 6.180 1.00 95.19 96 GLU A O 1
ATOM 728 N N . ILE A 1 97 ? -4.346 -7.367 6.294 1.00 97.75 97 ILE A N 1
ATOM 729 C CA . ILE A 1 97 ? -4.726 -7.274 7.702 1.00 97.75 97 ILE A CA 1
ATOM 730 C C . ILE A 1 97 ? -3.878 -8.269 8.478 1.00 97.75 97 ILE A C 1
ATOM 732 O O . ILE A 1 97 ? -3.842 -9.453 8.138 1.00 97.75 97 ILE A O 1
ATOM 736 N N . LYS A 1 98 ? -3.237 -7.808 9.550 1.00 97.50 98 LYS A N 1
ATOM 737 C CA . LYS A 1 98 ? -2.456 -8.643 10.465 1.00 97.50 98 LYS A CA 1
ATOM 738 C C . LYS A 1 98 ? -3.038 -8.634 11.863 1.00 97.50 98 LYS A C 1
ATOM 740 O O . LYS A 1 98 ? -3.633 -7.647 12.304 1.00 97.50 98 LYS A O 1
ATOM 745 N N . THR A 1 99 ? -2.777 -9.712 12.587 1.00 97.75 99 THR A N 1
ATOM 746 C CA . THR A 1 99 ? -2.896 -9.724 14.043 1.00 97.75 99 THR A CA 1
ATOM 747 C C . THR A 1 99 ? -1.903 -8.732 14.659 1.00 97.75 99 THR A C 1
ATOM 749 O O . THR A 1 99 ? -0.963 -8.263 14.012 1.00 97.75 99 THR A O 1
ATOM 752 N N . GLU A 1 100 ? -2.076 -8.413 15.940 1.00 95.25 100 GLU A N 1
ATOM 753 C CA . GLU A 1 100 ? -1.127 -7.567 16.677 1.00 95.25 100 GLU A CA 1
ATOM 754 C C . GLU A 1 100 ? 0.297 -8.159 16.685 1.00 95.25 100 GLU A C 1
ATOM 756 O O . GLU A 1 100 ? 1.277 -7.421 16.568 1.00 95.25 100 GLU A O 1
ATOM 761 N N . ALA A 1 101 ? 0.402 -9.495 16.720 1.00 95.31 101 ALA A N 1
ATOM 762 C CA . ALA A 1 101 ? 1.662 -10.233 16.631 1.00 95.31 101 ALA A CA 1
ATOM 763 C C . ALA A 1 101 ? 2.321 -10.160 15.237 1.00 95.31 101 ALA A C 1
ATOM 765 O O . ALA A 1 101 ? 3.485 -10.527 15.092 1.00 95.31 101 ALA A O 1
ATOM 766 N N . GLY A 1 102 ? 1.613 -9.648 14.224 1.00 92.62 102 GLY A N 1
ATOM 767 C CA . GLY A 1 102 ? 2.118 -9.490 12.860 1.00 92.62 102 GLY A CA 1
ATOM 768 C C . GLY A 1 102 ? 1.852 -10.684 11.944 1.00 92.62 102 GLY A C 1
ATOM 769 O O . GLY A 1 102 ? 2.380 -10.712 10.836 1.00 92.62 102 GLY A O 1
ATOM 770 N N . GLU A 1 103 ? 1.035 -11.644 12.369 1.00 95.81 103 GLU A N 1
ATOM 771 C CA . GLU A 1 103 ? 0.618 -12.761 11.520 1.00 95.81 103 GLU A CA 1
ATOM 772 C C . GLU A 1 103 ? -0.451 -12.287 10.535 1.00 95.81 103 GLU A C 1
ATOM 774 O O . GLU A 1 103 ? -1.379 -11.571 10.919 1.00 95.81 103 GLU A O 1
ATOM 779 N N . THR A 1 104 ? -0.342 -12.690 9.272 1.00 94.38 104 THR A N 1
ATOM 780 C CA . THR A 1 104 ? -1.336 -12.373 8.244 1.00 94.38 104 THR A CA 1
ATOM 781 C C . THR A 1 104 ? -2.685 -12.997 8.598 1.00 94.38 104 THR A C 1
ATOM 783 O O . THR A 1 104 ? -2.816 -14.214 8.705 1.00 94.38 104 THR A O 1
ATOM 786 N N . PHE A 1 105 ? -3.698 -12.150 8.763 1.00 96.12 105 PHE A N 1
ATOM 787 C CA . PHE A 1 105 ? -5.078 -12.544 9.032 1.00 96.12 105 PHE A CA 1
ATOM 788 C C . PHE A 1 105 ? -5.916 -12.570 7.750 1.00 96.12 105 PHE A C 1
ATOM 790 O O . PHE A 1 105 ? -6.725 -13.474 7.552 1.00 96.12 105 PHE A O 1
ATOM 797 N N . LYS A 1 106 ? -5.732 -11.577 6.872 1.00 95.12 106 LYS A N 1
ATOM 798 C CA . LYS A 1 106 ? -6.471 -11.452 5.612 1.00 95.12 106 LYS A CA 1
ATOM 799 C C 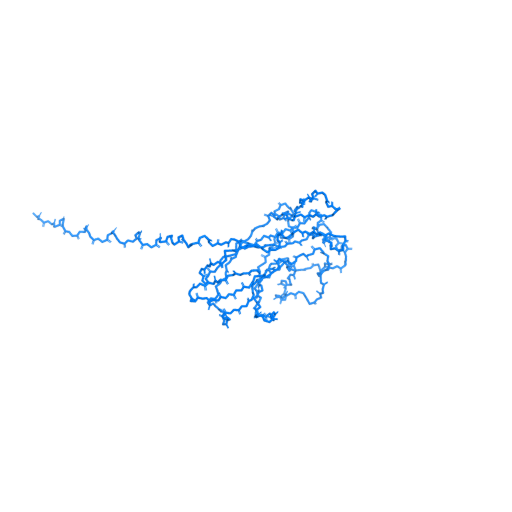. LYS A 1 106 ? -5.651 -10.690 4.574 1.00 95.12 106 LYS A C 1
ATOM 801 O O . LYS A 1 106 ? -4.964 -9.739 4.927 1.00 95.12 106 LYS A O 1
ATOM 806 N N . ASN A 1 107 ? -5.782 -11.089 3.312 1.00 92.69 107 ASN A N 1
ATOM 807 C CA . ASN A 1 107 ? -5.280 -10.364 2.148 1.00 92.69 107 ASN A CA 1
ATOM 808 C C . ASN A 1 107 ? -6.443 -10.091 1.195 1.00 92.69 107 ASN A C 1
ATOM 810 O O . ASN A 1 107 ? -7.238 -10.995 0.935 1.00 92.69 107 ASN A O 1
ATOM 814 N N . ASP A 1 108 ? -6.513 -8.876 0.664 1.00 93.00 108 ASP A N 1
ATOM 815 C CA . ASP A 1 108 ? -7.406 -8.504 -0.430 1.00 93.00 108 ASP A CA 1
ATOM 816 C C . ASP A 1 108 ? -6.579 -7.84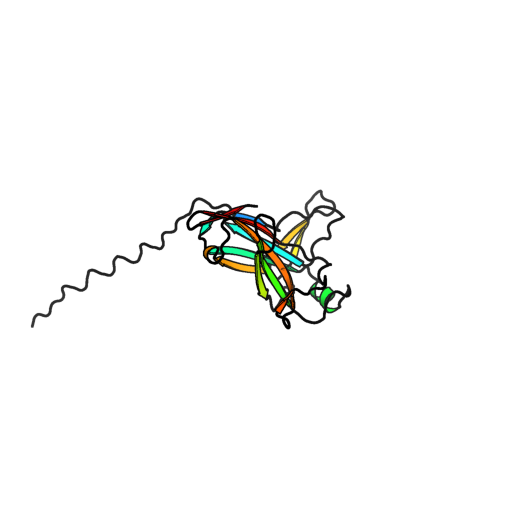7 -1.539 1.00 93.00 108 ASP A C 1
ATOM 818 O O . ASP A 1 108 ? -5.833 -6.900 -1.287 1.00 93.00 108 ASP A O 1
ATOM 822 N N . TYR A 1 109 ? -6.720 -8.332 -2.772 1.00 91.81 109 TYR A N 1
ATOM 823 C CA . TYR A 1 109 ? -5.934 -7.860 -3.911 1.00 91.81 109 TYR A CA 1
ATOM 824 C C . TYR A 1 109 ? -6.767 -6.952 -4.815 1.00 91.81 109 TYR A C 1
ATOM 826 O O . TYR A 1 109 ? -7.821 -7.346 -5.312 1.00 91.81 109 TYR A O 1
ATOM 834 N N . MET A 1 110 ? -6.265 -5.746 -5.058 1.00 92.56 110 MET A N 1
ATOM 835 C CA . MET A 1 110 ? -6.816 -4.775 -5.999 1.00 92.56 110 MET A CA 1
ATOM 836 C C . MET A 1 110 ? -5.935 -4.746 -7.247 1.00 92.56 110 MET A C 1
ATOM 838 O O . MET A 1 110 ? -4.821 -4.225 -7.205 1.00 92.56 110 MET A O 1
ATOM 842 N N . ILE A 1 111 ? -6.407 -5.332 -8.347 1.00 90.94 111 ILE A N 1
ATOM 843 C CA . ILE A 1 111 ? -5.655 -5.377 -9.610 1.00 90.94 111 ILE A CA 1
ATOM 844 C C . ILE A 1 111 ? -5.534 -3.970 -10.204 1.00 90.94 111 ILE A C 1
ATOM 846 O O . ILE A 1 111 ? -6.525 -3.243 -10.274 1.00 90.94 111 ILE A O 1
ATOM 850 N N . ILE A 1 112 ? -4.333 -3.607 -10.663 1.00 90.38 112 ILE A N 1
ATOM 851 C CA . ILE A 1 112 ? -4.088 -2.370 -11.410 1.00 90.38 112 ILE A CA 1
ATOM 852 C C . ILE A 1 112 ? -3.736 -2.745 -12.851 1.00 90.38 112 ILE A C 1
ATOM 854 O O . ILE A 1 112 ? -2.570 -2.922 -13.196 1.00 90.38 112 ILE A O 1
ATOM 858 N N . ASP A 1 113 ? -4.762 -2.896 -13.690 1.00 89.44 113 ASP A N 1
ATOM 859 C CA . ASP A 1 113 ? -4.626 -3.468 -15.039 1.00 89.44 113 ASP A CA 1
ATOM 860 C C . ASP A 1 113 ? -3.671 -2.706 -15.968 1.00 89.44 113 ASP A C 1
ATOM 862 O O . ASP A 1 113 ? -3.120 -3.301 -16.890 1.00 89.44 113 ASP A O 1
ATOM 866 N N . ASP A 1 114 ? -3.481 -1.404 -15.752 1.00 92.25 114 ASP A N 1
ATOM 867 C CA . ASP A 1 114 ? -2.626 -0.551 -16.577 1.00 92.25 114 ASP A CA 1
ATOM 868 C C . ASP A 1 114 ? -1.306 -0.155 -15.898 1.00 92.25 114 ASP A C 1
ATOM 870 O O . ASP A 1 114 ? -0.620 0.750 -16.366 1.00 92.25 114 ASP A O 1
ATOM 874 N N . PHE A 1 115 ? -0.916 -0.806 -14.800 1.00 91.31 115 PHE A N 1
ATOM 875 C CA . PHE A 1 115 ? 0.390 -0.590 -14.172 1.00 91.31 115 PHE A CA 1
ATOM 876 C C . PHE A 1 115 ? 1.450 -1.535 -14.772 1.00 91.31 115 PHE A C 1
ATOM 878 O O . PHE A 1 115 ? 1.160 -2.725 -14.906 1.00 91.31 115 PHE A O 1
ATOM 885 N N . PRO A 1 116 ? 2.682 -1.074 -15.087 1.00 90.56 116 PRO A N 1
ATOM 886 C CA . PRO A 1 116 ? 3.275 0.237 -14.790 1.00 90.56 116 PRO A CA 1
ATOM 887 C C . PRO A 1 116 ? 3.178 1.264 -15.944 1.00 90.56 116 PRO A C 1
ATOM 889 O O . PRO A 1 116 ? 4.158 1.522 -16.636 1.00 90.56 116 PRO A O 1
ATOM 892 N N . ASN A 1 117 ? 2.032 1.931 -16.138 1.00 93.50 117 ASN A N 1
ATOM 893 C CA . ASN A 1 117 ? 1.956 3.123 -16.996 1.00 93.50 117 ASN A CA 1
ATOM 894 C C . ASN A 1 117 ? 2.649 4.323 -16.322 1.00 93.50 117 ASN A C 1
ATOM 896 O O . ASN A 1 117 ? 2.091 4.968 -15.433 1.00 93.50 117 ASN A O 1
ATOM 900 N N . GLU A 1 118 ? 3.864 4.636 -16.766 1.00 91.44 118 GLU A N 1
ATOM 901 C CA . GLU A 1 118 ? 4.727 5.668 -16.176 1.00 91.44 118 GLU A CA 1
ATOM 902 C C . GLU A 1 118 ? 4.227 7.108 -16.369 1.00 91.44 118 GLU A C 1
ATOM 904 O O . GLU A 1 118 ? 4.689 8.003 -15.666 1.00 91.44 118 GLU A O 1
ATOM 909 N N . GLU A 1 119 ? 3.280 7.363 -17.276 1.00 92.00 119 GLU A N 1
ATOM 910 C CA . GLU A 1 119 ? 2.647 8.684 -17.405 1.00 92.00 119 GLU A CA 1
ATOM 911 C C . GLU A 1 119 ? 1.573 8.887 -16.331 1.00 92.00 119 GLU A C 1
ATOM 913 O O . GLU A 1 119 ? 1.466 9.961 -15.740 1.00 92.00 119 GLU A O 1
ATOM 918 N N . LYS A 1 120 ? 0.792 7.838 -16.053 1.00 95.06 120 LYS A N 1
ATOM 919 C CA . LYS A 1 120 ? -0.291 7.852 -15.061 1.00 95.06 120 LYS A CA 1
ATOM 920 C C . LYS A 1 120 ? 0.222 7.679 -13.631 1.00 95.06 120 LYS A C 1
ATOM 922 O O . LYS A 1 120 ? -0.311 8.277 -12.701 1.00 95.06 120 LYS A O 1
ATOM 927 N N . TYR A 1 121 ? 1.251 6.857 -13.458 1.00 95.38 121 TYR A N 1
ATOM 928 C CA . TYR A 1 121 ? 1.746 6.401 -12.163 1.00 95.38 121 TYR A CA 1
ATOM 929 C C . TYR A 1 121 ? 3.169 6.881 -11.883 1.00 95.38 121 TYR A C 1
ATOM 931 O O . TYR A 1 121 ? 3.933 6.182 -11.230 1.00 95.38 121 TYR A O 1
ATOM 939 N N . LEU A 1 122 ? 3.568 8.053 -12.374 1.00 95.50 122 LEU A N 1
ATOM 940 C CA . LEU A 1 122 ? 4.948 8.504 -12.223 1.00 95.50 122 LEU A CA 1
ATOM 941 C C . LEU A 1 122 ? 5.368 8.607 -10.744 1.00 95.50 122 LEU A C 1
ATOM 943 O O . LEU A 1 122 ? 4.715 9.284 -9.942 1.00 95.50 122 LEU A O 1
ATOM 947 N N . LEU A 1 123 ? 6.489 7.970 -10.409 1.00 93.69 123 LEU A N 1
ATOM 948 C CA . LEU A 1 123 ? 7.225 8.136 -9.161 1.00 93.69 123 LEU A CA 1
ATOM 949 C C . LEU A 1 123 ? 8.420 9.051 -9.410 1.00 93.69 123 LEU A C 1
ATOM 951 O O . LEU A 1 123 ? 9.310 8.745 -10.208 1.00 93.69 123 LEU A O 1
ATOM 955 N N . THR A 1 124 ? 8.430 10.182 -8.715 1.00 93.00 124 THR A N 1
ATOM 956 C CA . THR A 1 124 ? 9.528 11.151 -8.757 1.00 93.00 124 THR A CA 1
ATOM 957 C C . THR A 1 124 ? 10.157 11.314 -7.383 1.00 93.00 124 THR A C 1
ATOM 959 O O . THR A 1 124 ? 9.628 10.837 -6.381 1.00 93.00 124 THR A O 1
ATOM 962 N N . TYR A 1 125 ? 11.313 11.969 -7.346 1.00 90.56 125 TYR A N 1
ATOM 963 C CA . TYR A 1 125 ? 12.084 12.164 -6.129 1.00 90.56 125 TYR A CA 1
ATOM 964 C C . TYR A 1 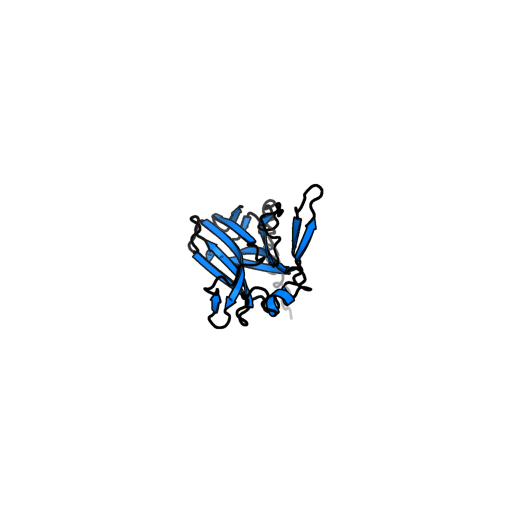125 ? 12.507 13.616 -5.996 1.00 90.56 125 TYR A C 1
ATOM 966 O O . TYR A 1 125 ? 13.012 14.212 -6.946 1.00 90.56 125 TYR A O 1
ATOM 974 N N . GLU A 1 126 ? 12.346 14.155 -4.796 1.00 90.75 126 GLU A N 1
ATOM 975 C CA . GLU A 1 126 ? 12.950 15.417 -4.392 1.00 90.75 126 GLU A CA 1
ATOM 976 C C . GLU A 1 126 ? 14.242 15.125 -3.633 1.00 90.75 126 GLU A C 1
ATOM 978 O O . GLU A 1 126 ? 14.226 14.432 -2.616 1.00 90.75 126 GLU A O 1
ATOM 983 N N . THR A 1 127 ? 15.364 15.646 -4.125 1.00 89.81 127 THR A N 1
ATOM 984 C CA . THR A 1 127 ? 16.654 15.536 -3.438 1.00 89.81 127 THR A CA 1
ATOM 985 C C . THR A 1 127 ? 16.672 16.402 -2.184 1.00 89.81 127 THR A C 1
ATOM 987 O O . THR A 1 127 ? 16.314 17.577 -2.219 1.00 89.81 127 THR A O 1
ATOM 990 N N . ILE A 1 128 ? 17.152 15.838 -1.080 1.00 88.75 128 ILE A N 1
ATOM 991 C CA . ILE A 1 128 ? 17.302 16.539 0.192 1.00 88.75 128 ILE A CA 1
ATOM 992 C C . ILE A 1 128 ? 18.649 17.261 0.193 1.00 88.75 128 ILE A C 1
ATOM 994 O O . ILE A 1 128 ? 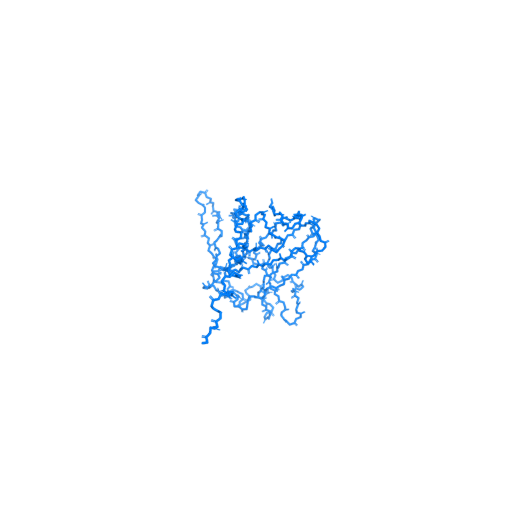19.711 16.632 0.214 1.00 88.75 128 ILE A O 1
ATOM 998 N N . GLU A 1 129 ? 18.610 18.592 0.200 1.00 90.12 129 GLU A N 1
ATOM 999 C CA . GLU A 1 129 ? 19.812 19.424 0.252 1.00 90.12 129 GLU A CA 1
ATOM 1000 C C . GLU A 1 129 ? 20.693 19.072 1.465 1.00 90.12 129 GLU A C 1
ATOM 1002 O O . GLU A 1 129 ? 20.208 18.821 2.570 1.00 90.12 129 GLU A O 1
ATOM 1007 N N . GLY A 1 130 ? 22.011 19.036 1.253 1.00 87.44 130 GLY A N 1
ATOM 1008 C CA . GLY A 1 130 ? 22.982 18.702 2.298 1.00 87.44 130 GLY A CA 1
ATOM 1009 C C . GLY A 1 130 ? 23.128 17.204 2.588 1.00 87.44 130 GLY A C 1
ATOM 1010 O O . GLY A 1 130 ? 23.890 16.838 3.481 1.00 87.44 130 GLY A O 1
ATOM 1011 N N . THR A 1 131 ? 22.449 16.334 1.835 1.00 84.19 131 THR A N 1
ATOM 1012 C CA . THR A 1 131 ? 22.646 14.877 1.885 1.00 84.19 131 THR A CA 1
ATOM 1013 C C . THR A 1 131 ? 23.316 14.374 0.604 1.00 84.19 131 THR A C 1
ATOM 1015 O O . THR A 1 131 ? 23.226 15.015 -0.440 1.00 84.19 131 THR A O 1
ATOM 1018 N N . VAL A 1 132 ? 24.025 13.243 0.683 1.00 81.44 132 VAL A N 1
ATOM 1019 C CA . VAL A 1 132 ? 24.708 12.647 -0.483 1.00 81.44 132 VAL A CA 1
ATOM 1020 C C . VAL A 1 132 ? 23.707 11.980 -1.434 1.00 81.44 132 VAL A C 1
ATOM 1022 O O . VAL A 1 132 ? 23.870 12.053 -2.647 1.00 81.44 132 VAL A O 1
ATOM 1025 N N . ASP A 1 133 ? 22.672 11.349 -0.883 1.00 81.44 133 ASP A N 1
ATOM 1026 C CA . ASP A 1 133 ? 21.714 10.495 -1.595 1.00 81.44 133 ASP A CA 1
ATOM 1027 C C . ASP A 1 133 ? 20.294 10.557 -1.006 1.00 81.44 133 ASP A C 1
ATOM 1029 O O . ASP A 1 133 ? 19.441 9.730 -1.327 1.00 81.44 133 ASP A O 1
ATOM 1033 N N . GLY A 1 134 ? 20.024 11.532 -0.135 1.00 84.62 134 GLY A N 1
ATOM 1034 C CA . GLY A 1 134 ? 18.730 11.663 0.513 1.00 84.62 134 GLY A CA 1
ATOM 1035 C C . GLY A 1 134 ? 17.659 12.101 -0.477 1.00 84.62 134 GLY A C 1
ATOM 1036 O O . GLY A 1 134 ? 17.823 13.105 -1.175 1.00 84.62 134 GLY A O 1
ATOM 1037 N N . VAL A 1 135 ? 16.541 11.379 -0.507 1.00 87.69 135 VAL A N 1
ATOM 1038 C CA . VAL A 1 135 ? 15.395 11.702 -1.361 1.00 87.69 135 VAL A CA 1
ATOM 1039 C C . VAL A 1 135 ? 14.060 11.560 -0.636 1.00 87.69 135 VAL A C 1
ATOM 1041 O O . VAL A 1 135 ? 13.918 10.763 0.291 1.00 87.69 135 VAL A O 1
ATOM 1044 N N . ILE A 1 136 ? 13.067 12.323 -1.087 1.00 88.50 136 ILE A N 1
ATOM 1045 C CA . ILE A 1 136 ? 11.657 12.184 -0.707 1.00 88.50 136 ILE A CA 1
ATOM 1046 C C . ILE A 1 136 ? 10.882 11.680 -1.932 1.00 88.50 136 ILE A C 1
ATOM 1048 O O . ILE A 1 136 ? 10.959 12.329 -2.980 1.00 88.50 136 ILE A O 1
ATOM 1052 N N . PRO A 1 137 ? 10.164 10.544 -1.843 1.00 90.00 137 PRO A N 1
ATOM 1053 C CA . PRO A 1 137 ? 9.348 10.041 -2.942 1.00 90.00 137 PRO A CA 1
ATOM 1054 C C . PRO A 1 137 ? 8.062 10.861 -3.118 1.00 90.00 137 PRO A C 1
ATOM 1056 O O . PRO A 1 137 ? 7.396 11.219 -2.148 1.00 90.00 137 PRO A O 1
ATOM 1059 N N . HIS A 1 138 ? 7.680 11.087 -4.373 1.00 93.00 138 HIS A N 1
ATOM 1060 C CA . HIS A 1 138 ? 6.442 11.752 -4.780 1.00 93.00 138 HIS A CA 1
ATOM 1061 C C . HIS A 1 138 ? 5.685 10.860 -5.767 1.00 93.00 138 HIS A C 1
ATOM 1063 O O . HIS A 1 138 ? 6.181 10.565 -6.857 1.00 93.00 138 HIS A O 1
ATOM 1069 N N . TYR A 1 139 ? 4.487 10.431 -5.373 1.00 94.06 139 TYR A N 1
ATOM 1070 C CA . TYR A 1 139 ? 3.660 9.469 -6.103 1.00 94.06 139 TYR A CA 1
ATOM 1071 C C . TYR A 1 139 ? 2.544 10.183 -6.870 1.00 94.06 139 TYR A C 1
ATOM 1073 O O . TYR A 1 139 ? 1.828 10.997 -6.288 1.00 94.06 139 TYR A O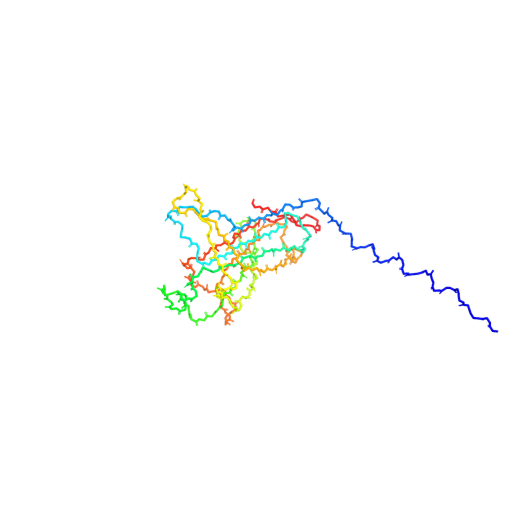 1
ATOM 1081 N N . SER A 1 140 ? 2.370 9.854 -8.152 1.00 95.25 140 SER A N 1
ATOM 1082 C CA . SER A 1 140 ? 1.288 10.420 -8.979 1.00 95.25 140 SER A CA 1
ATOM 1083 C C . SER A 1 140 ? 0.036 9.540 -9.022 1.00 95.25 140 SER A C 1
ATOM 1085 O O . SER A 1 140 ? -1.065 10.045 -9.231 1.00 95.25 140 SER A O 1
ATOM 1087 N N . GLY A 1 141 ? 0.188 8.229 -8.822 1.00 94.94 141 GLY A N 1
ATOM 1088 C CA . GLY A 1 141 ? -0.936 7.303 -8.766 1.00 94.94 141 GLY A CA 1
ATOM 1089 C C . GLY A 1 141 ? -1.742 7.462 -7.491 1.00 94.94 141 GLY A C 1
ATOM 1090 O O . GLY A 1 141 ? -1.164 7.623 -6.418 1.00 94.94 141 GLY A O 1
ATOM 1091 N N . TYR A 1 142 ? -3.062 7.353 -7.610 1.00 95.25 142 TYR A N 1
ATOM 1092 C CA . TYR A 1 142 ? -3.994 7.476 -6.497 1.00 95.25 142 TYR A CA 1
ATOM 1093 C C . TYR A 1 142 ? -5.180 6.523 -6.664 1.00 95.25 142 TYR A C 1
ATOM 1095 O O . TYR A 1 142 ? -5.769 6.439 -7.745 1.00 95.25 142 TYR A O 1
ATOM 1103 N N . ILE A 1 143 ? -5.514 5.815 -5.589 1.00 94.75 143 ILE A N 1
ATOM 1104 C CA . ILE A 1 143 ? -6.639 4.894 -5.464 1.00 94.75 143 ILE A CA 1
ATOM 1105 C C . ILE A 1 143 ? -7.269 5.137 -4.090 1.00 94.75 143 ILE A C 1
ATOM 1107 O O . ILE A 1 143 ? -6.583 5.079 -3.071 1.00 94.75 143 ILE A O 1
ATOM 1111 N N . GLU A 1 144 ? -8.572 5.399 -4.061 1.00 96.31 144 GLU A N 1
ATOM 1112 C CA . GLU A 1 144 ? -9.342 5.413 -2.816 1.00 96.31 144 GLU A CA 1
ATOM 1113 C C . GLU A 1 144 ? -9.768 3.977 -2.493 1.00 96.31 144 GLU A C 1
ATOM 1115 O O . GLU A 1 144 ? -10.374 3.303 -3.329 1.00 96.31 144 GLU A O 1
ATOM 1120 N N . ASP A 1 145 ? -9.448 3.513 -1.288 1.00 97.12 145 ASP A N 1
ATOM 1121 C CA . ASP A 1 145 ? -9.906 2.228 -0.769 1.00 97.12 145 ASP A CA 1
ATOM 1122 C C . ASP A 1 145 ? -10.739 2.421 0.501 1.00 97.12 145 ASP A C 1
ATOM 1124 O O . ASP A 1 145 ? -10.549 3.361 1.277 1.00 97.12 145 ASP A O 1
ATOM 1128 N N . THR A 1 146 ? -11.668 1.497 0.728 1.00 97.56 146 THR A N 1
ATOM 1129 C CA . THR A 1 146 ? -12.467 1.443 1.950 1.00 97.56 146 THR A CA 1
ATOM 1130 C C . THR A 1 146 ? -12.415 0.052 2.551 1.00 97.56 146 THR A C 1
ATOM 1132 O O . THR A 1 146 ? -12.467 -0.963 1.850 1.00 97.56 146 THR A O 1
ATOM 1135 N N . PHE A 1 147 ? -12.327 0.003 3.876 1.00 97.88 147 PHE A N 1
ATOM 1136 C CA . PHE A 1 147 ? -12.348 -1.246 4.615 1.00 97.88 147 PHE A CA 1
ATOM 1137 C C . PHE A 1 147 ? -13.343 -1.183 5.766 1.00 97.88 147 PHE A C 1
ATOM 1139 O O . PHE A 1 147 ? -13.258 -0.320 6.642 1.00 97.88 147 PHE A O 1
ATOM 1146 N N . ASP A 1 148 ? -14.261 -2.148 5.773 1.00 97.69 148 ASP A N 1
ATOM 1147 C CA . ASP A 1 148 ? -15.226 -2.329 6.844 1.00 97.69 148 ASP A CA 1
ATOM 1148 C C . ASP A 1 148 ? -14.638 -3.207 7.953 1.00 97.69 148 ASP A C 1
ATOM 1150 O O . ASP A 1 148 ? -14.659 -4.439 7.892 1.00 97.69 148 ASP A O 1
ATOM 1154 N N . PHE A 1 149 ? -14.145 -2.566 9.010 1.00 97.69 149 PHE A N 1
ATOM 1155 C CA . PHE A 1 149 ? -13.625 -3.233 10.199 1.00 97.69 149 PHE A CA 1
ATOM 1156 C C . PHE A 1 149 ? -14.694 -4.056 10.937 1.00 97.69 149 PHE A C 1
ATOM 1158 O O . PHE A 1 149 ? -14.333 -4.964 11.687 1.00 97.69 149 PHE A O 1
ATOM 1165 N N . SER A 1 150 ? -15.994 -3.815 10.724 1.00 96.94 150 SER A N 1
ATOM 1166 C CA . SER A 1 150 ? -17.052 -4.658 11.302 1.00 96.94 150 SER A CA 1
ATOM 1167 C C . SER A 1 150 ? -17.111 -6.057 10.670 1.00 96.94 150 SER A C 1
ATOM 1169 O O . SER A 1 150 ? -17.600 -6.993 11.299 1.00 96.94 150 SER A O 1
ATOM 1171 N N . SER A 1 151 ? -16.533 -6.229 9.474 1.00 96.94 151 SER A N 1
ATOM 1172 C CA . SER A 1 151 ? -16.508 -7.503 8.743 1.00 96.94 151 SER A CA 1
ATOM 1173 C C . SER A 1 151 ? -15.497 -8.531 9.274 1.00 96.94 151 SER A C 1
ATOM 1175 O O . SER A 1 151 ? -15.508 -9.681 8.835 1.00 96.94 151 SER A O 1
ATOM 1177 N N . ILE A 1 152 ? -14.618 -8.143 10.208 1.00 97.38 152 ILE A N 1
ATOM 1178 C CA . ILE A 1 152 ? -13.569 -9.010 10.770 1.00 97.38 152 ILE A CA 1
ATOM 1179 C C . ILE A 1 152 ? -13.709 -9.169 12.284 1.00 97.38 152 ILE A C 1
ATOM 1181 O O . ILE A 1 152 ? -14.081 -8.223 12.971 1.00 97.38 152 ILE A O 1
ATOM 1185 N N . ASP A 1 153 ? -13.314 -10.320 12.830 1.00 96.06 153 ASP A N 1
ATOM 1186 C CA . ASP A 1 153 ? -13.345 -10.605 14.277 1.00 96.06 153 ASP A CA 1
ATOM 1187 C C . ASP A 1 153 ? -11.996 -10.321 14.968 1.00 96.06 153 ASP A C 1
ATOM 1189 O O . ASP A 1 153 ? -11.441 -11.131 15.704 1.00 96.06 153 ASP A O 1
ATOM 1193 N N . LEU A 1 154 ? -11.409 -9.160 14.675 1.00 97.19 154 LEU A N 1
ATOM 1194 C CA . LEU A 1 154 ? -10.221 -8.657 15.370 1.00 97.19 154 LEU A CA 1
ATOM 1195 C C . LEU A 1 154 ? -10.559 -7.347 16.064 1.00 97.19 154 LEU A C 1
ATOM 1197 O O . LEU A 1 154 ? -10.930 -6.394 15.393 1.00 97.19 154 LEU A O 1
ATOM 1201 N N . ALA A 1 155 ? -10.420 -7.260 17.386 1.00 97.62 155 ALA A N 1
ATOM 1202 C CA . ALA A 1 155 ? -10.609 -5.988 18.092 1.00 97.62 155 ALA A CA 1
ATOM 1203 C C . ALA A 1 155 ? -9.475 -4.989 17.797 1.00 97.62 155 ALA A C 1
ATOM 1205 O O . ALA A 1 155 ? -9.708 -3.785 17.745 1.00 97.62 155 ALA A O 1
ATOM 1206 N N . LYS A 1 156 ? -8.260 -5.497 17.569 1.00 98.38 156 LYS A N 1
ATOM 1207 C CA . LYS A 1 156 ? -7.059 -4.726 17.240 1.00 98.38 156 LYS A CA 1
ATOM 1208 C C . LYS A 1 156 ? -6.123 -5.525 16.339 1.00 98.38 156 LYS A C 1
ATOM 1210 O O . LYS A 1 156 ? -6.186 -6.756 16.318 1.00 98.38 156 LYS A O 1
ATOM 1215 N N . GLY A 1 157 ? -5.248 -4.833 15.625 1.00 98.31 157 GLY A N 1
ATOM 1216 C CA . GLY A 1 157 ? -4.296 -5.452 14.709 1.00 98.31 157 GLY A CA 1
ATOM 1217 C C . GLY A 1 157 ? -3.552 -4.416 13.881 1.00 98.31 157 GLY A C 1
ATOM 1218 O O . GLY A 1 157 ? -3.353 -3.287 14.328 1.00 98.31 157 GLY A O 1
ATOM 1219 N N . LYS A 1 158 ? -3.146 -4.801 12.671 1.00 98.25 158 LYS A N 1
ATOM 1220 C CA . LYS A 1 158 ? -2.505 -3.899 11.707 1.00 98.25 158 LYS A CA 1
ATOM 1221 C C . LYS A 1 158 ? -3.191 -3.983 10.352 1.00 98.25 158 LYS A C 1
ATOM 1223 O O . LYS A 1 158 ? -3.651 -5.054 9.969 1.00 98.25 158 LYS A O 1
ATOM 1228 N N . ILE A 1 159 ? -3.235 -2.870 9.637 1.00 97.81 159 ILE A N 1
ATOM 1229 C CA . ILE A 1 159 ? -3.642 -2.782 8.234 1.00 97.81 159 ILE A CA 1
ATOM 1230 C C . ILE A 1 159 ? -2.486 -2.186 7.433 1.00 97.81 159 ILE A C 1
ATOM 1232 O O . ILE A 1 159 ? -1.881 -1.202 7.855 1.00 97.81 159 ILE A O 1
ATOM 1236 N N . GLY A 1 160 ? -2.149 -2.791 6.303 1.00 95.56 160 GLY A N 1
ATOM 1237 C CA . GLY A 1 160 ? -1.080 -2.335 5.423 1.00 95.56 160 GLY A CA 1
ATOM 1238 C C . GLY A 1 160 ? -1.438 -2.479 3.959 1.00 95.56 160 GLY A C 1
ATOM 1239 O O . GLY A 1 160 ? -2.382 -3.182 3.602 1.00 95.56 160 GLY A O 1
ATOM 1240 N N . TYR A 1 161 ? -0.650 -1.809 3.126 1.00 94.44 161 TYR A N 1
ATOM 1241 C CA . TYR A 1 161 ? -0.766 -1.871 1.678 1.00 94.44 161 TYR A CA 1
ATOM 1242 C C . TYR A 1 161 ? 0.602 -2.160 1.068 1.00 94.44 161 TYR A C 1
ATOM 1244 O O . TYR A 1 161 ? 1.615 -1.551 1.430 1.00 94.44 161 TYR A O 1
ATOM 1252 N N . HIS A 1 162 ? 0.623 -3.086 0.116 1.00 87.75 162 HIS A N 1
ATOM 1253 C CA . HIS A 1 162 ? 1.833 -3.538 -0.558 1.00 87.75 162 HIS A CA 1
ATOM 1254 C C . HIS A 1 162 ? 1.568 -3.633 -2.049 1.00 87.75 162 HIS A C 1
ATOM 1256 O O . HIS A 1 162 ? 0.566 -4.215 -2.457 1.00 87.75 162 HIS A O 1
ATOM 1262 N N . ILE A 1 163 ? 2.463 -3.093 -2.870 1.00 88.38 163 ILE A N 1
ATOM 1263 C CA . ILE A 1 163 ? 2.426 -3.402 -4.295 1.00 88.38 163 ILE A CA 1
ATOM 1264 C C . ILE A 1 163 ? 2.987 -4.802 -4.511 1.00 88.38 163 ILE A C 1
ATOM 1266 O O . ILE A 1 163 ? 4.060 -5.154 -4.019 1.00 88.38 163 ILE A O 1
ATOM 1270 N N . VAL A 1 164 ? 2.206 -5.601 -5.216 1.00 86.62 164 VAL A N 1
ATOM 1271 C CA . VAL A 1 164 ? 2.464 -7.000 -5.493 1.00 86.62 164 VAL A CA 1
ATOM 1272 C C . VAL A 1 164 ? 2.311 -7.253 -6.992 1.00 86.62 164 VAL A C 1
ATOM 1274 O O . VAL A 1 164 ? 1.498 -6.638 -7.663 1.00 86.62 164 VAL A O 1
ATOM 1277 N N . PHE A 1 165 ? 3.099 -8.155 -7.532 1.00 86.94 165 PHE A N 1
ATOM 1278 C CA . PHE A 1 165 ? 2.852 -8.908 -8.737 1.00 86.94 165 PHE A CA 1
ATOM 1279 C C . PHE A 1 165 ? 1.996 -10.158 -8.436 1.00 86.94 165 PHE A C 1
ATOM 1281 O O . PHE A 1 165 ? 2.363 -11.044 -7.656 1.00 86.94 165 PHE A O 1
ATOM 1288 N N . TYR A 1 166 ? 0.808 -10.188 -9.022 1.00 87.81 166 TYR A N 1
ATOM 1289 C CA . TYR A 1 166 ? -0.259 -11.150 -8.801 1.00 87.81 166 TYR A CA 1
ATOM 1290 C C . TYR A 1 166 ? -0.379 -12.087 -10.002 1.00 87.81 166 TYR A C 1
ATOM 1292 O O . TYR A 1 166 ? -0.449 -11.644 -11.150 1.00 87.81 166 TYR A O 1
ATOM 1300 N N . ASP A 1 167 ? -0.409 -13.385 -9.723 1.00 89.00 167 ASP A N 1
ATOM 1301 C CA . ASP A 1 167 ? -0.703 -14.427 -10.695 1.00 89.00 167 ASP A CA 1
ATOM 1302 C C . ASP A 1 167 ? -2.213 -14.417 -10.947 1.00 89.00 167 ASP A C 1
ATOM 1304 O O . ASP A 1 167 ? -3.004 -14.950 -10.164 1.00 89.00 167 ASP A O 1
ATOM 1308 N N . ASP A 1 168 ? -2.619 -13.761 -12.030 1.00 84.50 168 ASP A N 1
ATOM 1309 C CA . ASP A 1 168 ? -4.017 -13.619 -12.424 1.00 84.50 168 ASP A CA 1
ATOM 1310 C C . ASP A 1 168 ? -4.624 -14.919 -12.975 1.00 84.50 168 ASP A C 1
ATOM 1312 O O . ASP A 1 168 ? -5.849 -15.055 -13.012 1.00 84.50 168 ASP A O 1
ATOM 1316 N N . ILE A 1 169 ? -3.791 -15.905 -13.322 1.00 86.88 169 ILE A N 1
ATOM 1317 C CA . ILE A 1 169 ? -4.216 -17.238 -13.759 1.00 86.88 169 ILE A CA 1
ATOM 1318 C C . ILE A 1 169 ? -4.610 -18.085 -12.546 1.00 86.88 169 ILE A C 1
ATOM 1320 O O . ILE A 1 169 ? -5.699 -18.660 -12.516 1.00 86.88 169 ILE A O 1
ATOM 1324 N N . ASN A 1 170 ? -3.735 -18.159 -11.540 1.00 87.06 170 ASN A N 1
ATOM 1325 C CA . ASN A 1 170 ? -3.944 -18.983 -10.343 1.00 87.06 170 ASN A CA 1
ATOM 1326 C C . ASN A 1 170 ? -4.575 -18.215 -9.172 1.00 87.06 170 ASN A C 1
ATOM 1328 O O . ASN A 1 170 ? -4.832 -18.802 -8.120 1.00 87.06 170 ASN A O 1
ATOM 1332 N N . GLN A 1 171 ? -4.834 -16.921 -9.353 1.00 86.19 171 GLN A N 1
ATOM 1333 C CA . GLN A 1 171 ? -5.459 -16.025 -8.383 1.00 86.19 171 GLN A CA 1
ATOM 1334 C C . GLN A 1 171 ? -4.724 -15.950 -7.036 1.00 86.19 171 GLN A C 1
ATOM 1336 O O . GLN A 1 171 ? -5.340 -15.907 -5.966 1.00 86.19 171 GLN A O 1
ATOM 1341 N N . LYS A 1 172 ? -3.392 -15.902 -7.080 1.00 84.69 172 LYS A N 1
ATOM 1342 C CA . LYS A 1 172 ? -2.538 -15.834 -5.888 1.00 84.69 172 LYS A CA 1
ATOM 1343 C C . LYS A 1 172 ? -1.316 -14.950 -6.112 1.00 84.69 172 LYS A C 1
ATOM 1345 O O . LYS A 1 172 ? -1.027 -14.525 -7.223 1.00 84.69 172 LYS A O 1
ATOM 1350 N N . LEU A 1 173 ? -0.574 -14.678 -5.043 1.00 81.19 173 LEU A N 1
ATOM 1351 C CA . LEU A 1 173 ? 0.783 -14.155 -5.183 1.00 81.19 173 LEU A CA 1
ATOM 1352 C C . LEU A 1 173 ? 1.690 -15.222 -5.797 1.00 81.19 173 LEU A C 1
ATOM 1354 O O . LEU A 1 173 ? 1.505 -16.415 -5.553 1.00 81.19 173 LEU A O 1
ATOM 1358 N N . PHE A 1 174 ? 2.680 -14.783 -6.564 1.00 78.69 174 PHE A N 1
ATOM 1359 C CA . PHE A 1 174 ? 3.751 -15.667 -7.002 1.00 78.69 174 PHE A CA 1
ATOM 1360 C C . PHE A 1 174 ? 4.549 -16.184 -5.795 1.00 78.69 174 PHE A C 1
ATOM 1362 O O . PHE A 1 174 ? 4.887 -15.414 -4.896 1.00 78.69 174 PHE A O 1
ATOM 1369 N N . ASP A 1 175 ? 4.834 -17.491 -5.789 1.00 65.69 175 ASP A N 1
ATOM 1370 C CA . ASP A 1 175 ? 5.553 -18.167 -4.697 1.00 65.69 175 ASP A CA 1
ATOM 1371 C C . ASP A 1 175 ? 7.068 -17.904 -4.750 1.00 65.69 175 ASP A C 1
ATOM 1373 O O . ASP A 1 175 ? 7.754 -17.917 -3.726 1.00 65.69 175 ASP A O 1
ATOM 1377 N N . GLU A 1 176 ? 7.605 -17.693 -5.953 1.00 62.97 176 GLU A N 1
ATOM 1378 C CA . GLU A 1 176 ? 9.004 -17.328 -6.156 1.00 62.97 176 GLU A CA 1
ATOM 1379 C C . GLU A 1 176 ? 9.190 -15.844 -5.835 1.00 62.97 176 GLU A C 1
ATOM 1381 O O . GLU A 1 176 ? 8.292 -15.035 -6.059 1.00 62.97 176 GLU A O 1
ATOM 1386 N N . ASN A 1 177 ? 10.356 -15.458 -5.309 1.00 58.53 177 ASN A N 1
ATOM 1387 C CA . ASN A 1 177 ? 10.695 -14.051 -5.096 1.00 58.53 177 ASN A CA 1
ATOM 1388 C C . ASN A 1 177 ? 10.962 -13.366 -6.446 1.00 58.53 177 ASN A C 1
ATOM 1390 O O . ASN A 1 177 ? 12.081 -12.961 -6.744 1.00 58.53 177 ASN A O 1
ATOM 1394 N N . VAL A 1 178 ? 9.897 -13.168 -7.221 1.00 58.44 178 VAL A N 1
ATOM 1395 C CA . VAL A 1 178 ? 9.800 -12.268 -8.382 1.00 58.44 178 VAL A CA 1
ATOM 1396 C C . VAL A 1 178 ? 10.169 -10.817 -8.004 1.00 58.44 178 VAL A C 1
ATOM 1398 O O . VAL A 1 178 ? 10.374 -9.949 -8.845 1.00 58.44 178 VAL A O 1
ATOM 1401 N N . TYR A 1 179 ? 10.240 -10.557 -6.695 1.00 59.91 179 TYR A N 1
ATOM 1402 C CA . TYR A 1 179 ? 10.313 -9.271 -6.024 1.00 59.91 179 TYR A CA 1
ATOM 1403 C C . TYR A 1 179 ? 11.680 -9.013 -5.416 1.00 59.91 179 TYR A C 1
ATOM 1405 O O . TYR A 1 179 ? 11.845 -9.117 -4.200 1.00 59.91 179 TYR A O 1
ATOM 1413 N N . LEU A 1 180 ? 12.680 -8.670 -6.218 1.00 56.25 180 LEU A N 1
ATOM 1414 C CA . LEU A 1 180 ? 13.974 -8.301 -5.634 1.00 56.25 180 LEU A CA 1
ATOM 1415 C C . LEU A 1 180 ? 14.578 -7.009 -6.171 1.00 56.25 180 LEU A C 1
ATOM 1417 O O . LEU A 1 180 ? 15.620 -6.596 -5.663 1.00 56.25 180 LEU A O 1
ATOM 1421 N N . TYR A 1 181 ? 13.913 -6.297 -7.087 1.00 60.03 181 TYR A N 1
ATOM 1422 C CA . TYR A 1 181 ? 14.425 -5.008 -7.540 1.00 60.03 181 TYR A CA 1
ATOM 1423 C C . TYR A 1 181 ? 13.419 -3.867 -7.403 1.00 60.03 181 TYR A C 1
ATOM 1425 O O . TYR A 1 181 ? 12.375 -3.833 -8.044 1.00 60.03 181 TYR A O 1
ATOM 1433 N N . GLY A 1 182 ? 13.753 -2.918 -6.525 1.00 60.12 182 GLY A N 1
ATOM 1434 C CA . GLY A 1 182 ? 13.145 -1.591 -6.493 1.00 60.12 182 GLY A CA 1
ATOM 1435 C C . GLY A 1 182 ? 11.713 -1.492 -5.962 1.00 60.12 182 GLY A C 1
ATOM 1436 O O . GLY A 1 182 ? 11.205 -0.378 -5.924 1.00 60.12 182 GLY A O 1
ATOM 1437 N N . ILE A 1 183 ? 11.060 -2.576 -5.535 1.00 72.44 183 ILE A N 1
ATOM 1438 C CA . ILE A 1 183 ? 9.706 -2.512 -4.961 1.00 72.44 183 ILE A CA 1
ATOM 1439 C C . ILE A 1 183 ? 9.765 -2.123 -3.476 1.00 72.44 183 ILE A C 1
ATOM 1441 O O . ILE A 1 183 ? 10.281 -2.868 -2.643 1.00 72.44 183 ILE A O 1
ATOM 1445 N N . TYR A 1 184 ? 9.211 -0.958 -3.140 1.00 68.75 184 TYR A N 1
ATOM 1446 C CA . TYR A 1 184 ? 9.123 -0.441 -1.776 1.00 68.75 184 TYR A CA 1
ATOM 1447 C C . TYR A 1 184 ? 7.766 -0.727 -1.130 1.00 68.75 184 TYR A C 1
ATOM 1449 O O . TYR A 1 184 ? 6.708 -0.550 -1.738 1.00 68.75 184 TYR A O 1
ATOM 1457 N N . TRP A 1 185 ? 7.813 -1.163 0.129 1.00 68.88 185 TRP A N 1
ATOM 1458 C CA . TRP A 1 185 ? 6.639 -1.514 0.923 1.00 68.88 185 TRP A CA 1
ATOM 1459 C C . TRP A 1 185 ? 5.958 -0.266 1.488 1.00 68.88 185 TRP A C 1
ATOM 1461 O O . TRP A 1 185 ? 6.594 0.520 2.182 1.00 68.88 185 TRP A O 1
ATOM 1471 N N . GLY A 1 186 ? 4.642 -0.147 1.284 1.00 65.38 186 GLY A N 1
ATOM 1472 C CA . GLY A 1 186 ? 3.846 0.971 1.801 1.00 65.38 186 GLY A CA 1
ATOM 1473 C C . GLY A 1 186 ? 3.670 0.999 3.316 1.00 65.38 186 GLY A C 1
ATOM 1474 O O . GLY A 1 186 ? 3.159 1.983 3.833 1.00 65.38 186 GLY A O 1
ATOM 1475 N N . GLY A 1 187 ? 4.121 -0.038 4.029 1.00 86.00 187 GLY A N 1
ATOM 1476 C CA . GLY A 1 187 ? 4.099 -0.127 5.489 1.00 86.00 187 GLY A CA 1
ATOM 1477 C C . GLY A 1 187 ? 2.735 -0.517 6.063 1.00 86.00 187 GLY A C 1
ATOM 1478 O O . GLY A 1 187 ? 1.860 -1.020 5.360 1.00 86.00 187 GLY A O 1
ATOM 1479 N N . THR A 1 188 ? 2.569 -0.327 7.372 1.00 93.81 188 THR A N 1
ATOM 1480 C CA . THR A 1 188 ? 1.348 -0.691 8.109 1.00 93.81 188 THR A CA 1
ATOM 1481 C C . THR A 1 188 ? 0.970 0.387 9.119 1.00 93.81 188 THR A C 1
ATOM 1483 O O . THR A 1 188 ? 1.858 0.974 9.732 1.00 93.81 188 THR A O 1
ATOM 1486 N N . MET A 1 189 ? -0.326 0.565 9.366 1.00 96.25 189 MET A N 1
ATOM 1487 C CA . MET A 1 189 ? -0.871 1.248 10.542 1.00 96.25 189 MET A CA 1
ATOM 1488 C C . MET A 1 189 ? -1.414 0.214 11.530 1.00 96.25 189 MET A C 1
ATOM 1490 O O . MET A 1 189 ? -1.957 -0.814 11.124 1.00 96.25 189 MET A O 1
ATOM 1494 N N . ASN A 1 190 ? -1.315 0.493 12.824 1.00 98.12 190 ASN A N 1
ATOM 1495 C CA . ASN A 1 190 ? -2.062 -0.236 13.841 1.00 98.12 190 ASN A CA 1
ATOM 1496 C C . ASN A 1 190 ? -3.523 0.237 13.834 1.00 98.12 190 ASN A C 1
ATOM 1498 O O . ASN A 1 190 ? -3.797 1.405 13.551 1.00 98.12 190 ASN A O 1
ATOM 1502 N N . PHE A 1 191 ? -4.451 -0.656 14.169 1.00 98.31 191 PHE A N 1
ATOM 1503 C CA . PHE A 1 191 ? -5.859 -0.323 14.365 1.00 98.31 191 PHE A CA 1
ATOM 1504 C C . PHE A 1 191 ? -6.385 -0.882 15.687 1.00 98.31 191 PHE A C 1
ATOM 1506 O O . PHE A 1 191 ? -5.989 -1.967 16.117 1.00 98.31 191 PHE A O 1
ATOM 1513 N N . GLU A 1 192 ? -7.336 -0.171 16.282 1.00 98.44 192 GLU A N 1
ATOM 1514 C CA . GLU A 1 192 ? -8.145 -0.617 17.414 1.00 98.44 192 GLU A CA 1
ATOM 1515 C C . GLU A 1 192 ? -9.598 -0.184 17.199 1.00 98.44 192 GLU A C 1
ATOM 1517 O O . GLU A 1 192 ? -9.878 0.977 16.894 1.00 98.44 192 GLU A O 1
ATOM 1522 N N . LYS A 1 193 ? -10.539 -1.119 17.341 1.00 97.88 193 LYS A N 1
ATOM 1523 C CA . LYS A 1 193 ? -11.971 -0.827 17.284 1.00 97.88 193 LYS A CA 1
ATOM 1524 C C . LYS A 1 193 ? -12.442 -0.340 18.642 1.00 97.88 193 LYS A C 1
ATOM 1526 O O . LYS A 1 193 ? -12.304 -1.042 19.643 1.00 97.88 193 LYS A O 1
ATOM 1531 N N . VAL A 1 194 ? -13.068 0.827 18.662 1.00 95.88 194 VAL A N 1
ATOM 1532 C CA . VAL A 1 194 ? -13.634 1.426 19.869 1.00 95.88 194 VAL A CA 1
ATOM 1533 C C . VAL A 1 194 ? -15.077 1.806 19.562 1.00 95.88 194 VAL A C 1
ATOM 1535 O O . VAL A 1 194 ? -15.345 2.821 18.925 1.00 95.88 194 VAL A O 1
ATOM 1538 N N . ASN A 1 195 ? -16.022 0.983 20.025 1.00 92.88 195 ASN A N 1
ATOM 1539 C CA . ASN A 1 195 ? -17.449 1.102 19.703 1.00 92.88 195 ASN A CA 1
ATOM 1540 C C . ASN A 1 195 ? -17.703 1.042 18.179 1.00 92.88 195 ASN A C 1
ATOM 1542 O O . ASN A 1 195 ? -17.375 0.043 17.546 1.00 92.88 195 ASN A O 1
ATOM 1546 N N . GLU A 1 196 ? -18.285 2.096 17.600 1.00 93.94 196 GLU A N 1
ATOM 1547 C CA . GLU A 1 196 ? -18.609 2.230 16.168 1.00 93.94 196 GLU A CA 1
ATOM 1548 C C . GLU A 1 196 ? -17.498 2.930 15.362 1.00 93.94 196 GLU A C 1
ATOM 1550 O O . GLU A 1 196 ? -17.684 3.301 14.199 1.00 93.94 196 GLU A O 1
ATOM 1555 N N . GLU A 1 197 ? -16.325 3.107 15.969 1.00 96.88 197 GLU A N 1
ATOM 1556 C CA . GLU A 1 197 ? -15.180 3.781 15.372 1.00 96.88 197 GLU A CA 1
ATOM 1557 C C . GLU A 1 197 ? -13.954 2.864 15.331 1.00 96.88 197 GLU A C 1
ATOM 1559 O O . GLU A 1 197 ? -13.808 1.929 16.123 1.00 96.88 197 GLU A O 1
ATOM 1564 N N . VAL A 1 198 ? -13.039 3.170 14.416 1.00 97.69 198 VAL A N 1
ATOM 1565 C CA . VAL A 1 198 ? -11.680 2.636 14.406 1.00 97.69 198 VAL A CA 1
ATOM 1566 C C . VAL A 1 198 ? -10.698 3.765 14.696 1.00 97.69 198 VAL A C 1
ATOM 1568 O O . VAL A 1 198 ? -10.789 4.861 14.134 1.00 97.69 198 VAL A O 1
ATOM 1571 N N . VAL A 1 199 ? -9.764 3.497 15.602 1.00 97.94 199 VAL A N 1
ATOM 1572 C CA . VAL A 1 199 ? -8.627 4.361 15.908 1.00 97.94 199 VAL A CA 1
ATOM 1573 C C . VAL A 1 199 ? -7.404 3.772 15.219 1.00 97.94 199 VAL A C 1
ATOM 1575 O O . VAL A 1 199 ? -7.095 2.597 15.404 1.00 97.94 199 VAL A O 1
ATOM 1578 N N . LEU A 1 200 ? -6.730 4.588 14.414 1.00 97.88 200 LEU A N 1
ATOM 1579 C CA . LEU A 1 200 ? -5.516 4.228 13.692 1.00 97.88 200 LEU A CA 1
ATOM 1580 C C . LEU A 1 200 ? -4.303 4.916 14.323 1.00 97.88 200 LEU A C 1
ATOM 1582 O O . LEU A 1 200 ? -4.404 6.039 14.826 1.00 97.88 200 LEU A O 1
ATOM 1586 N N . SER A 1 201 ? -3.148 4.259 14.271 1.00 96.75 201 SER A N 1
ATOM 1587 C CA . SER A 1 201 ? -1.864 4.816 14.710 1.00 96.75 201 SER A CA 1
ATOM 1588 C C . SER A 1 201 ? -0.694 4.232 13.914 1.00 96.75 201 SER A C 1
ATOM 1590 O O . SER A 1 201 ? -0.823 3.181 13.288 1.00 96.75 201 SER A O 1
ATOM 1592 N N . ILE A 1 202 ? 0.443 4.929 13.918 1.00 91.00 202 ILE A N 1
ATOM 1593 C CA . ILE A 1 202 ? 1.710 4.483 13.316 1.00 91.00 202 ILE A CA 1
ATOM 1594 C C . ILE A 1 202 ? 2.682 4.176 14.447 1.00 91.00 202 ILE A C 1
ATOM 1596 O O . ILE A 1 202 ? 2.779 5.031 15.358 1.00 91.00 202 ILE A O 1
#